Protein 1N9B (pdb70)

Sequence (265 aa):
SPQPLEQIKLSESQLSGRVGMIEMDLASGRTLLTTAAWRADERFPMMSTFKVVLCGAVLARVDAGDEQLERKIHYRQQDLVDYSPVSEKHLADGMTVGELCAAAITMSDNSAANLLLATVGGPAGLTAFLRQIGDNVTRLDRWETELNEALPGDARDTTTPASMAATLRKLLTSQRLSARSQRQLLQWMVDDRVAGPLIRSVLPAGWFIADKTGASERGAARGIVALLGPNNKAAERIVVIYLLRDTPASMAERNQQIAGIGAALIEHWQR

CATH classification: 3.40.710.10

Organism: Klebsiella pneumoniae (NCBI:txid573)

InterPro domains:
  IPR000871 Beta-lactamase, class-A [PR00118] (28-52)
  IPR000871 Beta-lactamase, class-A [PR00118] (60-77)
  IPR000871 Beta-lactamase, class-A [PR00118] (102-127)
  IPR000871 Beta-lactamase, class-A [PR00118] (138-162)
  IPR000871 Beta-lactamase, class-A [PR00118] (164-189)
  IPR000871 Beta-lactamase, class-A [PR00118] (200-215)
  IPR000871 Beta-lactamase, class-A [PR00118] (217-232)
  IPR000871 Beta-lactamase, class-A [PTHR35333] (30-283)
  IPR012338 Beta-lactamase/transpeptidase-like [G3DSA:3.40.710.10] (20-286)
  IPR012338 Beta-lactamase/transpeptidase-like [SSF56601] (26-283)
  IPR023650 Beta-lactamase, class-A active site [PS00146] (62-77)
  IPR045155 Beta-lactamase class A, catalytic domain [PF13354] (28-284)

Structure (mmCIF, N/CA/C/O backbone):
data_1N9B
#
_entry.id   1N9B
#
_cell.length_a   49.74
_cell.length_b   55.58
_cell.length_c   83.30
_cell.angle_alpha   90.00
_cell.angle_beta   90.00
_cell.angle_gamma   90.00
#
_symmetry.space_group_name_H-M   'P 21 21 21'
#
loop_
_entity.id
_entity.type
_entity.pdbx_description
1 polymer 'BETA-LACTAMASE SHV-2'
2 non-polymer CYCLOHEXYL-HEXYL-BETA-D-MALTOSIDE
3 non-polymer '4-(2-HYDROXYETHYL)-1-PIPERAZINE ETHANESULFONIC ACID'
4 non-polymer (4S)-2-METHYL-2,4-PENTANEDIOL
5 water water
#
loop_
_atom_site.group_PDB
_atom_site.id
_atom_site.type_symbol
_atom_site.label_atom_id
_atom_site.label_alt_id
_atom_site.label_comp_id
_atom_site.label_asym_id
_atom_site.label_entity_id
_atom_site.label_seq_id
_atom_site.pdbx_PDB_ins_code
_atom_site.Cartn_x
_atom_site.Cartn_y
_atom_site.Cartn_z
_atom_site.occupancy
_atom_site.B_iso_or_equiv
_atom_site.auth_seq_id
_atom_site.auth_comp_id
_atom_site.auth_asym_id
_atom_site.auth_atom_id
_atom_site.pdbx_PDB_model_num
ATOM 1 N N . SER A 1 1 ? -12.884 -30.279 50.083 1.00 22.51 26 SER A N 1
ATOM 2 C CA . SER A 1 1 ? -11.864 -30.754 51.008 1.00 21.08 26 SER A CA 1
ATOM 3 C C . SER A 1 1 ? -12.245 -30.508 52.479 1.00 23.74 26 SER A C 1
ATOM 4 O O . SER A 1 1 ? -12.935 -29.496 52.766 1.00 22.91 26 SER A O 1
ATOM 7 N N . PRO A 1 2 ? -11.762 -31.366 53.390 1.00 24.48 27 PRO A N 1
ATOM 8 C CA . PRO A 1 2 ? -11.938 -31.194 54.860 1.00 21.62 27 PRO A CA 1
ATOM 9 C C . PRO A 1 2 ? -11.030 -30.088 55.392 1.00 20.61 27 PRO A C 1
ATOM 10 O O . PRO A 1 2 ? -10.213 -29.573 54.630 1.00 18.22 27 PRO A O 1
ATOM 14 N N . GLN A 1 3 ? -11.239 -29.788 56.671 1.00 18.46 28 GLN A N 1
ATOM 15 C CA . GLN A 1 3 ? -10.370 -28.872 57.352 1.00 17.90 28 GLN A CA 1
ATOM 16 C C . GLN A 1 3 ? -8.934 -29.379 57.322 1.00 14.28 28 GLN A C 1
ATOM 17 O O . GLN A 1 3 ? -8.723 -30.597 57.267 1.00 16.08 28 GLN A O 1
ATOM 23 N N . PRO A 1 4 ? -7.958 -28.500 57.357 1.00 14.77 29 PRO A N 1
ATOM 24 C CA . PRO A 1 4 ? -6.557 -28.922 57.263 1.00 13.17 29 PRO A CA 1
ATOM 25 C C . PRO A 1 4 ? -6.169 -30.019 58.240 1.00 12.03 29 PRO A C 1
ATOM 26 O O . PRO A 1 4 ? -5.554 -30.991 57.794 1.00 12.14 29 PRO A O 1
ATOM 30 N N . LEU A 1 5 ? -6.473 -29.908 59.525 1.00 14.05 30 LEU A N 1
ATOM 31 C CA . LEU A 1 5 ? -6.037 -30.968 60.462 1.00 13.02 30 LEU A CA 1
ATOM 32 C C . LEU A 1 5 ? -6.696 -32.263 60.132 1.00 12.29 30 LEU A C 1
ATOM 33 O O . LEU A 1 5 ? -6.086 -33.376 60.219 1.00 12.66 30 LEU A O 1
ATOM 42 N N . GLU A 1 6 ? -7.953 -32.238 59.745 1.00 12.79 31 GLU A N 1
ATOM 43 C CA . GLU A 1 6 ? -8.693 -33.439 59.376 1.00 12.78 31 GLU A CA 1
ATOM 44 C C . GLU A 1 6 ? -8.020 -34.099 58.156 1.00 11.21 31 GLU A C 1
ATOM 45 O O . GLU A 1 6 ? -7.874 -35.330 58.080 1.00 12.07 31 GLU A O 1
ATOM 49 N N . GLN A 1 7 ? -7.611 -33.298 57.182 1.00 10.70 32 GLN A N 1
ATOM 50 C CA . GLN A 1 7 ? -6.953 -33.841 56.000 1.00 10.04 32 GLN A CA 1
ATOM 51 C C . GLN A 1 7 ? -5.599 -34.424 56.379 1.00 9.21 32 GLN A C 1
ATOM 52 O O . GLN A 1 7 ? -5.248 -35.478 55.816 1.00 9.42 32 GLN A O 1
ATOM 58 N N . ILE A 1 8 ? -4.842 -33.746 57.234 1.00 9.06 33 ILE A N 1
ATOM 59 C CA . ILE A 1 8 ? -3.519 -34.295 57.650 1.00 9.37 33 ILE A CA 1
ATOM 60 C C . ILE A 1 8 ? -3.699 -35.672 58.253 1.00 10.16 33 ILE A C 1
ATOM 61 O O . ILE A 1 8 ? -2.959 -36.635 57.961 1.00 9.94 33 ILE A O 1
ATOM 66 N N . LYS A 1 9 ? -4.701 -35.825 59.122 1.00 10.57 34 LYS A N 1
ATOM 67 C CA . LYS A 1 9 ? -4.963 -37.119 59.751 1.00 11.24 34 LYS A CA 1
ATOM 68 C C . LYS A 1 9 ? -5.345 -38.167 58.715 1.00 10.66 34 LYS A C 1
ATOM 69 O O . LYS A 1 9 ? -4.864 -39.314 58.751 1.00 11.36 34 LYS A O 1
ATOM 75 N N . LEU A 1 10 ? -6.202 -37.792 57.779 1.00 10.36 35 LEU A N 1
ATOM 76 C CA . LEU A 1 10 ? -6.585 -38.706 56.752 1.00 10.79 35 LEU A CA 1
ATOM 77 C C . LEU A 1 10 ? -5.375 -39.140 55.960 1.00 9.73 35 LEU A C 1
ATOM 78 O O . LEU A 1 10 ? -5.256 -40.351 55.542 1.00 10.69 35 LEU A O 1
ATOM 87 N N . SER A 1 11 ? -4.452 -38.241 55.662 1.00 9.24 36 SER A N 1
ATOM 88 C CA . SER A 1 11 ? -3.232 -38.610 54.940 1.00 8.90 36 SER A CA 1
ATOM 89 C C . SER A 1 11 ? -2.418 -39.636 55.731 1.00 8.08 36 SER A C 1
ATOM 90 O O . SER A 1 11 ? -1.887 -40.590 55.118 1.00 8.75 36 SER A O 1
ATOM 95 N N . GLU A 1 12 ? -2.256 -39.514 57.050 1.00 7.60 37 GLU A N 1
ATOM 96 C CA . GLU A 1 12 ? -1.549 -40.557 57.812 1.00 7.52 37 GLU A CA 1
ATOM 97 C C . GLU A 1 12 ? -2.270 -41.885 57.715 1.00 7.35 37 GLU A C 1
ATOM 98 O O . GLU A 1 12 ? -1.614 -42.949 57.585 1.00 8.29 37 GLU A O 1
ATOM 104 N N . SER A 1 13 ? -3.587 -41.880 57.815 1.00 7.81 38 SER A N 1
ATOM 105 C CA . SER A 1 13 ? -4.344 -43.125 57.741 1.00 8.50 38 SER A CA 1
ATOM 106 C C . SER A 1 13 ? -4.152 -43.775 56.398 1.00 9.23 38 SER A C 1
ATOM 107 O O . SER A 1 13 ? -3.957 -45.000 56.249 1.00 11.27 38 SER A O 1
ATOM 112 N N . GLN A 1 14 ? -4.191 -43.009 55.319 1.00 8.53 39 GLN A N 1
ATOM 113 C CA . GLN A 1 14 ? -4.086 -43.586 53.972 1.00 9.57 39 GLN A CA 1
ATOM 114 C C . GLN A 1 14 ? -2.675 -44.019 53.645 1.00 9.46 39 GLN A C 1
ATOM 115 O O . GLN A 1 14 ? -2.454 -45.046 52.961 1.00 12.33 39 GLN A O 1
ATOM 121 N N . LEU A 1 15 ? -1.663 -43.278 54.081 1.00 8.59 40 LEU A N 1
ATOM 122 C CA . LEU A 1 15 ? -0.279 -43.568 53.780 1.00 8.76 40 LEU A CA 1
ATOM 123 C C . LEU A 1 15 ? 0.327 -44.593 54.739 1.00 8.67 40 LEU A C 1
ATOM 124 O O . LEU A 1 15 ? 1.397 -45.154 54.411 1.00 10.42 40 LEU A O 1
ATOM 129 N N A SER A 1 16 ? -0.275 -44.817 55.913 0.85 7.98 41 SER A N 1
ATOM 130 C CA A SER A 1 16 ? 0.389 -45.563 56.990 0.85 7.74 41 SER A CA 1
ATOM 131 C C A SER A 1 16 ? 1.724 -44.952 57.376 0.85 10.82 41 SER A C 1
ATOM 132 C C B SER A 1 16 ? 1.909 -44.979 57.595 0.15 7.38 41 SER A C 1
ATOM 133 O O A SER A 1 16 ? 2.581 -45.653 57.964 0.85 14.78 41 SER A O 1
ATOM 134 O O B SER A 1 16 ? 2.599 -45.786 56.931 0.15 9.05 41 SER A O 1
ATOM 137 N N . GLY A 1 17 ? 1.901 -43.666 57.245 1.00 10.00 42 GLY A N 1
ATOM 138 C CA . GLY A 1 17 ? 3.150 -43.011 57.602 1.00 11.17 42 GLY A CA 1
ATOM 139 C C . GLY A 1 17 ? 2.871 -41.789 58.484 1.00 8.85 42 GLY A C 1
ATOM 140 O O . GLY A 1 17 ? 1.712 -41.473 58.776 1.00 10.48 42 GLY A O 1
ATOM 141 N N . ARG A 1 18 ? 3.962 -41.167 58.898 1.00 8.94 43 ARG A N 1
ATOM 142 C CA .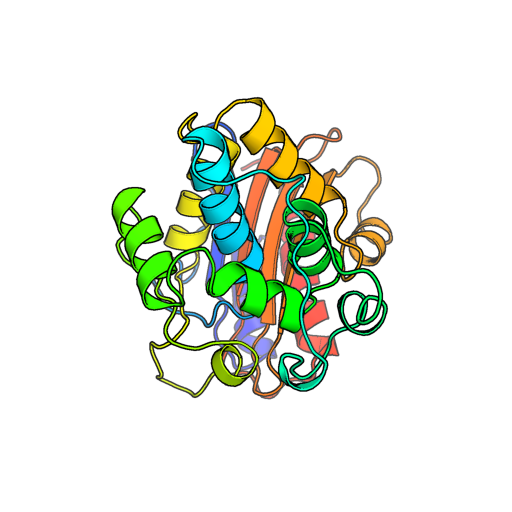 ARG A 1 18 ? 3.905 -39.973 59.725 1.00 8.09 43 ARG A CA 1
ATOM 143 C C . ARG A 1 18 ? 3.966 -38.744 58.811 1.00 8.41 43 ARG A C 1
ATOM 144 O O . ARG A 1 18 ? 4.844 -38.654 57.937 1.00 9.42 43 ARG A O 1
ATOM 159 N N . VAL A 1 19 ? 3.106 -37.773 59.077 1.00 7.63 44 VAL A N 1
ATOM 160 C CA . VAL A 1 19 ? 3.115 -36.448 58.459 1.00 7.33 44 VAL A CA 1
ATOM 161 C C . VAL A 1 19 ? 3.512 -35.428 59.518 1.00 6.35 44 VAL A C 1
ATOM 162 O O . VAL A 1 19 ? 3.049 -35.534 60.665 1.00 7.37 44 VAL A O 1
ATOM 166 N N . GLY A 1 20 ? 4.314 -34.453 59.127 1.00 6.48 45 GLY A N 1
ATOM 167 C CA . GLY A 1 20 ? 4.636 -33.314 60.003 1.00 6.99 45 GLY A CA 1
ATOM 168 C C . GLY A 1 20 ? 4.339 -32.046 59.246 1.00 6.82 45 GLY A C 1
ATOM 169 O O . GLY A 1 20 ? 4.709 -31.934 58.060 1.00 7.93 45 GLY A O 1
ATOM 170 N N . MET A 1 21 ? 3.679 -31.068 59.891 1.00 6.60 46 MET A N 1
ATOM 171 C CA . MET A 1 21 ? 3.304 -29.848 59.156 1.00 6.91 46 MET A CA 1
ATOM 172 C C . MET A 1 21 ? 3.270 -28.659 60.081 1.00 6.76 46 MET A C 1
ATOM 173 O O . MET A 1 21 ? 2.827 -28.730 61.236 1.00 7.24 46 MET A O 1
ATOM 182 N N . ILE A 1 22 ? 3.705 -27.526 59.507 1.00 6.61 47 ILE A N 1
ATOM 183 C CA . ILE A 1 22 ? 3.442 -26.203 60.113 1.00 7.07 47 ILE A CA 1
ATOM 184 C C . ILE A 1 22 ? 2.958 -25.283 59.023 1.00 6.63 47 ILE A C 1
ATOM 185 O O . ILE A 1 22 ? 3.443 -25.309 57.874 1.00 7.43 47 ILE A O 1
ATOM 194 N N . GLU A 1 23 ? 2.001 -24.419 59.397 1.00 6.41 48 GLU A N 1
ATOM 195 C CA . GLU A 1 23 ? 1.540 -23.278 58.607 1.00 6.36 48 GLU A CA 1
ATOM 196 C C . GLU A 1 23 ? 1.771 -22.024 59.465 1.00 6.18 48 GLU A C 1
ATOM 197 O O . GLU A 1 23 ? 1.260 -22.000 60.598 1.00 7.02 48 GLU A O 1
ATOM 203 N N . MET A 1 24 ? 2.520 -21.062 58.959 1.00 6.48 49 MET A N 1
ATOM 204 C CA . MET A 1 24 ? 2.962 -19.904 59.740 1.00 6.99 49 MET A CA 1
ATOM 205 C C . MET A 1 24 ? 2.829 -18.649 58.917 1.00 6.20 49 MET A C 1
ATOM 206 O O . MET A 1 24 ? 3.227 -18.634 57.746 1.00 7.81 49 MET A O 1
ATOM 211 N N . ASP A 1 25 ? 2.396 -17.549 59.499 1.00 6.35 50 ASP A N 1
ATOM 212 C CA . ASP A 1 25 ? 2.437 -16.251 58.817 1.00 6.61 50 ASP A CA 1
ATOM 213 C C . ASP A 1 25 ? 3.874 -15.843 58.573 1.00 6.42 50 ASP A C 1
ATOM 214 O O . ASP A 1 25 ? 4.694 -15.833 59.518 1.00 7.01 50 ASP A O 1
ATOM 223 N N . LEU A 1 26 ? 4.228 -15.514 57.344 1.00 6.67 51 LEU A N 1
ATOM 224 C CA . LEU A 1 26 ? 5.611 -15.156 57.020 1.00 7.28 51 LEU A CA 1
ATOM 225 C C . LEU A 1 26 ? 6.034 -13.881 57.707 1.00 7.39 51 LEU A C 1
ATOM 226 O O . LEU A 1 26 ? 7.129 -13.753 58.223 1.00 9.29 51 LEU A O 1
ATOM 231 N N . ALA A 1 27 ? 5.157 -12.869 57.711 1.00 7.62 52 ALA A N 1
ATOM 232 C CA . ALA A 1 27 ? 5.522 -11.558 58.275 1.00 8.78 52 ALA A CA 1
ATOM 233 C C . ALA A 1 27 ? 5.722 -11.628 59.756 1.00 8.80 52 ALA A C 1
ATOM 234 O O . ALA A 1 27 ? 6.661 -11.018 60.317 1.00 13.11 52 ALA A O 1
ATOM 236 N N . SER A 1 28 ? 4.827 -12.335 60.488 1.00 7.71 53 SER A N 1
ATOM 237 C CA . SER A 1 28 ? 4.859 -12.245 61.935 1.00 8.02 53 SER A CA 1
ATOM 238 C C . SER A 1 28 ? 5.328 -13.482 62.655 1.00 7.63 53 SER A C 1
ATOM 239 O O . SER A 1 28 ? 5.694 -13.413 63.826 1.00 9.66 53 SER A O 1
ATOM 242 N N . GLY A 1 29 ? 5.299 -14.651 62.009 1.00 6.65 54 GLY A N 1
ATOM 243 C CA . GLY A 1 29 ? 5.599 -15.883 62.685 1.00 7.45 54 GLY A CA 1
ATOM 244 C C . GLY A 1 29 ? 4.431 -16.527 63.412 1.00 7.55 54 GLY A C 1
ATOM 245 O O . GLY A 1 29 ? 4.605 -17.576 64.062 1.00 9.16 54 GLY A O 1
ATOM 246 N N . ARG A 1 30 ? 3.242 -15.973 63.311 1.00 7.14 55 ARG A N 1
ATOM 247 C CA . ARG A 1 30 ? 2.071 -16.596 63.916 1.00 7.42 55 ARG A CA 1
ATOM 248 C C . ARG A 1 30 ? 1.941 -18.039 63.409 1.00 7.89 55 ARG A C 1
ATOM 249 O O . ARG A 1 30 ? 1.835 -18.224 62.188 1.00 8.76 55 ARG A O 1
ATOM 262 N N . THR A 1 31 ? 1.842 -19.005 64.291 1.00 7.70 56 THR A N 1
ATOM 263 C CA . THR A 1 31 ? 1.597 -20.383 63.901 1.00 7.55 56 THR A CA 1
ATOM 264 C C . THR A 1 31 ? 0.102 -20.629 63.822 1.00 7.95 56 THR A C 1
ATOM 265 O O . THR A 1 31 ? -0.622 -20.440 64.811 1.00 11.99 56 THR A O 1
ATOM 269 N N . LEU A 1 32 ? -0.374 -21.071 62.674 1.00 7.87 57 LEU A N 1
ATOM 270 C CA A LEU A 1 32 ? -1.775 -21.328 62.477 0.63 8.82 57 LEU A CA 1
ATOM 271 C CA B LEU A 1 32 ? -1.732 -21.529 62.414 0.38 9.22 57 LEU A CA 1
ATOM 272 C C A LEU A 1 32 ? -2.178 -22.805 62.638 0.63 9.79 57 LEU A C 1
ATOM 273 C C B LEU A 1 32 ? -1.727 -23.062 62.540 0.38 10.05 57 LEU A C 1
ATOM 274 O O A LEU A 1 32 ? -3.233 -23.097 63.141 0.63 12.10 57 LEU A O 1
ATOM 275 O O B LEU A 1 32 ? -1.503 -23.649 63.607 0.38 12.04 57 LEU A O 1
ATOM 280 N N A THR A 1 33 ? -1.247 -23.668 62.208 0.62 8.50 58 THR A N 1
ATOM 281 N N B THR A 1 33 ? -1.922 -23.818 61.491 0.38 10.54 58 THR A N 1
ATOM 282 C CA A THR A 1 33 ? -1.462 -25.082 62.229 0.62 9.60 58 THR A CA 1
ATOM 283 C CA B THR A 1 33 ? -1.954 -25.260 61.631 0.38 11.91 58 THR A CA 1
ATOM 284 C C A THR A 1 33 ? -0.128 -25.732 62.623 0.62 8.89 58 THR A C 1
ATOM 285 C C B THR A 1 33 ? -0.600 -25.849 62.040 0.38 11.24 58 THR A C 1
ATOM 286 O O A THR A 1 33 ? 0.894 -25.385 62.063 0.62 8.29 58 THR A O 1
ATOM 287 O O B THR A 1 33 ? 0.394 -25.375 61.482 0.38 11.32 58 THR A O 1
ATOM 294 N N A ALA A 1 34 ? -0.232 -26.705 63.549 0.63 9.84 59 ALA A N 1
ATOM 295 N N B ALA A 1 34 ? -0.587 -26.854 62.952 0.38 10.46 59 ALA A N 1
ATOM 296 C CA A ALA A 1 34 ? 0.961 -27.465 63.968 0.63 11.11 59 ALA A CA 1
ATOM 297 C CA B ALA A 1 34 ? 0.632 -27.472 63.456 0.38 12.67 59 ALA A CA 1
ATOM 298 C C A ALA A 1 34 ? 0.430 -28.920 63.962 0.63 13.01 59 ALA A C 1
ATOM 299 C C B ALA A 1 34 ? 0.549 -28.893 64.084 0.38 13.55 59 ALA A C 1
ATOM 300 O O A ALA A 1 34 ? -0.746 -29.233 64.392 0.63 14.60 59 ALA A O 1
ATOM 301 O O B ALA A 1 34 ? 0.027 -29.158 65.204 0.38 12.19 59 ALA A O 1
ATOM 304 N N A TRP A 1 35 ? 1.204 -29.824 63.407 0.63 9.39 60 TRP A N 1
ATOM 305 N N B TRP A 1 35 ? 1.111 -29.825 63.333 0.38 9.25 60 TRP A N 1
ATOM 306 C CA . TRP A 1 35 ? 0.905 -31.259 63.515 1.00 8.34 60 TRP A CA 1
ATOM 307 C C . TRP A 1 35 ? 2.235 -31.974 63.510 1.00 7.54 60 TRP A C 1
ATOM 308 O O . TRP A 1 35 ? 3.018 -31.838 62.553 1.00 7.54 60 TRP A O 1
ATOM 319 N N . ARG A 1 36 ? 2.565 -32.677 64.587 1.00 7.36 61 ARG A N 1
ATOM 320 C CA . ARG A 1 36 ? 3.857 -33.294 64.747 1.00 7.53 61 ARG A CA 1
ATOM 321 C C . ARG A 1 36 ? 4.976 -32.303 64.495 1.00 7.82 61 ARG A C 1
ATOM 322 O O . ARG A 1 36 ? 6.043 -32.617 63.973 1.00 8.18 61 ARG A O 1
ATOM 330 N N . ALA A 1 37 ? 4.767 -31.040 64.952 1.00 8.65 62 ALA A N 1
ATOM 331 C CA . ALA A 1 37 ? 5.676 -29.964 64.563 1.00 10.11 62 ALA A CA 1
ATOM 332 C C . ALA A 1 37 ? 7.028 -30.051 65.266 1.00 8.90 62 ALA A C 1
ATOM 333 O O . ALA A 1 37 ? 7.962 -29.433 64.774 1.00 9.23 62 ALA A O 1
ATOM 335 N N . ASP A 1 38 ? 7.133 -30.797 66.363 1.00 9.16 63 ASP A N 1
ATOM 336 C CA . ASP A 1 38 ? 8.389 -31.002 67.080 1.00 9.53 63 ASP A CA 1
ATOM 337 C C . ASP A 1 38 ? 8.969 -32.394 66.872 1.00 8.87 63 ASP A C 1
ATOM 338 O O . ASP A 1 38 ? 9.939 -32.759 67.527 1.00 11.77 63 ASP A O 1
ATOM 343 N N . GLU A 1 39 ? 8.439 -33.164 65.902 1.00 7.96 64 GLU A N 1
ATOM 344 C CA . GLU A 1 39 ? 8.988 -34.458 65.572 1.00 7.88 64 GLU A CA 1
ATOM 345 C C . GLU A 1 39 ? 9.966 -34.329 64.378 1.00 7.61 64 GLU A C 1
ATOM 346 O O . GLU A 1 39 ? 9.842 -33.444 63.550 1.00 7.83 64 GLU A O 1
ATOM 352 N N . ARG A 1 40 ? 10.941 -35.244 64.381 1.00 8.22 65 ARG A N 1
ATOM 353 C CA . ARG A 1 40 ? 12.017 -35.216 63.364 1.00 7.87 65 ARG A CA 1
ATOM 354 C C . ARG A 1 40 ? 11.586 -35.855 62.046 1.00 7.00 65 ARG A C 1
ATOM 355 O O . ARG A 1 40 ? 10.971 -36.942 62.022 1.00 7.93 65 ARG A O 1
ATOM 367 N N . PHE A 1 41 ? 11.998 -35.229 60.958 1.00 6.59 66 PHE A N 1
ATOM 368 C CA . PHE A 1 41 ? 11.829 -35.742 59.610 1.00 6.46 66 PHE A CA 1
ATOM 369 C C . PHE A 1 41 ? 13.095 -35.483 58.823 1.00 6.49 66 PHE A C 1
ATOM 370 O O . PHE A 1 41 ? 13.749 -34.452 58.991 1.00 6.76 66 PHE A O 1
ATOM 378 N N . PRO A 1 42 ? 13.445 -36.398 57.897 1.00 6.77 67 PRO A N 1
ATOM 379 C CA . PRO A 1 42 ? 14.557 -36.120 56.990 1.00 7.19 67 PRO A CA 1
ATOM 380 C C . PRO A 1 42 ? 14.290 -34.874 56.171 1.00 6.80 67 PRO A C 1
ATOM 381 O O . PRO A 1 42 ? 13.207 -34.693 55.620 1.00 7.60 67 PRO A O 1
ATOM 388 N N . MET A 1 43 ? 15.294 -33.999 56.053 1.00 6.77 68 MET A N 1
ATOM 389 C CA . MET A 1 43 ? 15.164 -32.807 55.219 1.00 7.29 68 MET A CA 1
ATOM 390 C C . MET A 1 43 ? 15.175 -33.114 53.733 1.00 6.45 68 MET A C 1
ATOM 391 O O . MET A 1 43 ? 14.533 -32.421 52.928 1.00 7.27 68 MET A O 1
ATOM 396 N N . MET A 1 44 ? 16.017 -34.081 53.336 1.00 6.63 69 MET A N 1
ATOM 397 C CA . MET A 1 44 ? 16.213 -34.316 51.910 1.00 6.87 69 MET A CA 1
ATOM 398 C C . MET A 1 44 ? 16.664 -33.005 51.257 1.00 6.49 69 MET A C 1
ATOM 399 O O . MET A 1 44 ? 17.317 -32.180 51.894 1.00 7.05 69 MET A O 1
ATOM 404 N N . SER A 1 45 ? 16.278 -32.768 50.020 1.00 6.60 70 SER A N 1
ATOM 405 C CA . SER A 1 45 ? 16.755 -31.585 49.289 1.00 6.22 70 SER A CA 1
ATOM 406 C C . SER A 1 45 ? 16.199 -30.270 49.863 1.00 6.30 70 SER A C 1
ATOM 407 O O . SER A 1 45 ? 16.683 -29.201 49.424 1.00 6.95 70 SER A O 1
ATOM 412 N N . THR A 1 46 ? 15.259 -30.303 50.792 1.00 6.47 71 THR A N 1
ATOM 413 C CA . THR A 1 46 ? 14.815 -29.032 51.370 1.00 6.62 71 THR A CA 1
ATOM 414 C C . THR A 1 46 ? 15.955 -28.339 52.102 1.00 6.63 71 THR A C 1
ATOM 415 O O . THR A 1 46 ? 15.922 -27.110 52.300 1.00 7.83 71 THR A O 1
ATOM 419 N N . PHE A 1 47 ? 17.022 -29.063 52.489 1.00 6.25 72 PHE A N 1
ATOM 420 C CA . PHE A 1 47 ? 18.166 -28.443 53.167 1.00 6.63 72 PHE A CA 1
ATOM 421 C C . PHE A 1 47 ? 18.822 -27.400 52.263 1.00 6.24 72 PHE A C 1
ATOM 422 O O . PHE A 1 47 ? 19.554 -26.512 52.812 1.00 7.04 72 PHE A O 1
ATOM 430 N N . LYS A 1 48 ? 18.665 -27.482 50.954 1.00 6.08 73 LYS A N 1
ATOM 431 C CA . LYS A 1 48 ? 19.413 -26.605 50.047 1.00 6.24 73 LYS A CA 1
ATOM 432 C C . LYS A 1 48 ? 19.031 -25.134 50.227 1.00 6.20 73 LYS A C 1
ATOM 433 O O . LYS A 1 48 ? 19.852 -24.265 49.925 1.00 6.93 73 LYS A O 1
ATOM 439 N N . VAL A 1 49 ? 17.834 -24.827 50.710 1.00 6.54 74 VAL A N 1
ATOM 440 C CA . VAL A 1 49 ? 17.492 -23.431 50.971 1.00 6.94 74 VAL A CA 1
ATOM 441 C C . VAL A 1 49 ? 18.327 -22.897 52.134 1.00 6.88 74 VAL A C 1
ATOM 442 O O . VAL A 1 49 ? 18.862 -21.787 52.093 1.00 8.34 74 VAL A O 1
ATOM 449 N N . VAL A 1 50 ? 18.472 -23.695 53.222 1.00 6.75 75 VAL A N 1
ATOM 450 C CA . VAL A 1 50 ? 19.280 -23.296 54.362 1.00 6.97 75 VAL A CA 1
ATOM 451 C C . VAL A 1 50 ? 20.739 -23.149 53.955 1.00 6.27 75 VAL A C 1
ATOM 452 O O . VAL A 1 50 ? 21.447 -22.219 54.350 1.00 6.79 75 VAL A O 1
ATOM 459 N N . LEU A 1 51 ? 21.243 -24.114 53.139 1.00 6.01 76 LEU A N 1
ATOM 460 C CA . LEU A 1 51 ? 22.597 -24.046 52.618 1.00 5.98 76 LEU A CA 1
ATOM 461 C C . LEU A 1 51 ? 22.881 -22.702 51.957 1.00 5.58 76 LEU A C 1
ATOM 462 O O . LEU A 1 51 ? 23.899 -22.063 52.215 1.00 6.30 76 LEU A O 1
ATOM 467 N N . CYS A 1 52 ? 21.994 -22.294 51.041 1.00 5.63 77 CYS A N 1
ATOM 468 C CA . CYS A 1 52 ? 22.254 -21.034 50.329 1.00 6.00 77 CYS A CA 1
ATOM 469 C C . CYS A 1 52 ? 22.004 -19.830 51.225 1.00 5.82 77 CYS A C 1
ATOM 470 O O . CYS A 1 52 ? 22.629 -18.794 50.976 1.00 6.46 77 CYS A O 1
ATOM 475 N N . GLY A 1 53 ? 21.207 -19.943 52.301 1.00 6.10 78 GLY A N 1
ATOM 476 C CA . GLY A 1 53 ? 21.207 -18.907 53.304 1.00 6.24 78 GLY A CA 1
ATOM 477 C C . GLY A 1 53 ? 22.578 -18.709 53.937 1.00 6.34 78 GLY A C 1
ATOM 478 O O . GLY A 1 53 ? 23.027 -17.567 54.149 1.00 7.08 78 GLY A O 1
ATOM 479 N N . ALA A 1 54 ? 23.278 -19.834 54.245 1.00 6.46 79 ALA A N 1
ATOM 480 C CA . ALA A 1 54 ? 24.621 -19.754 54.805 1.00 6.74 79 ALA A CA 1
ATOM 481 C C . ALA A 1 54 ? 25.625 -19.155 53.788 1.00 6.65 79 ALA A C 1
ATOM 482 O O . ALA A 1 54 ? 26.517 -18.377 54.184 1.00 8.05 79 ALA A O 1
ATOM 484 N N . VAL A 1 55 ? 25.482 -19.511 52.525 1.00 5.91 80 VAL A N 1
ATOM 485 C CA . VAL A 1 55 ? 26.321 -18.902 51.485 1.00 6.07 80 VAL A CA 1
ATOM 486 C C . VAL A 1 55 ? 26.099 -17.399 51.445 1.00 5.83 80 VAL A C 1
ATOM 487 O O . VAL A 1 55 ? 27.047 -16.596 51.396 1.00 6.33 80 VAL A O 1
ATOM 491 N N . LEU A 1 56 ? 24.835 -16.967 51.433 1.00 5.77 81 LEU A N 1
ATOM 492 C CA . LEU A 1 56 ? 24.531 -15.544 51.404 1.00 5.62 81 LEU A CA 1
ATOM 493 C C . LEU A 1 56 ? 25.065 -14.810 52.636 1.00 6.31 81 LEU A C 1
ATOM 494 O O . LEU A 1 56 ? 25.475 -13.650 52.536 1.00 7.02 81 LEU A O 1
ATOM 499 N N . ALA A 1 57 ? 25.027 -15.458 53.788 1.00 6.41 82 ALA A N 1
ATOM 500 C CA . ALA A 1 57 ? 25.599 -14.850 54.984 1.00 7.14 82 ALA A CA 1
ATOM 501 C C . ALA A 1 57 ? 27.092 -14.579 54.770 1.00 7.38 82 ALA A C 1
ATOM 502 O O . ALA A 1 57 ? 27.610 -13.530 55.223 1.00 8.47 82 ALA A O 1
ATOM 504 N N . ARG A 1 58 ? 27.805 -15.506 54.149 1.00 7.09 83 ARG A N 1
ATOM 505 C CA . ARG A 1 58 ? 29.212 -15.294 53.824 1.00 7.11 83 ARG A CA 1
ATOM 506 C C . ARG A 1 58 ? 29.369 -14.148 52.853 1.00 6.99 83 ARG A C 1
ATOM 507 O O . ARG A 1 58 ? 30.315 -13.338 52.994 1.00 8.16 83 ARG A O 1
ATOM 521 N N . VAL A 1 59 ? 28.519 -14.044 51.847 1.00 6.62 84 VAL A N 1
ATOM 522 C CA . VAL A 1 59 ? 28.590 -12.923 50.890 1.00 7.07 84 VAL A CA 1
ATOM 523 C C . VAL A 1 59 ? 28.430 -11.616 51.647 1.00 7.66 84 VAL A C 1
ATOM 524 O O . VAL A 1 59 ? 29.194 -10.639 51.440 1.00 8.84 84 VAL A O 1
ATOM 528 N N . ASP A 1 60 ? 27.427 -11.540 52.524 1.00 7.75 85 ASP A N 1
ATOM 529 C CA . ASP A 1 60 ? 27.180 -10.308 53.253 1.00 8.19 85 ASP A CA 1
ATOM 530 C C . ASP A 1 60 ? 28.347 -9.876 54.110 1.00 9.77 85 ASP A C 1
ATOM 531 O O . ASP A 1 60 ? 28.570 -8.687 54.318 1.00 13.40 85 ASP A O 1
ATOM 536 N N . ALA A 1 61 ? 29.076 -10.854 54.632 1.00 9.26 86 ALA A N 1
ATOM 537 C CA . ALA A 1 61 ? 30.247 -10.578 55.454 1.00 11.08 86 ALA A CA 1
ATOM 538 C C . ALA A 1 61 ? 31.493 -10.277 54.620 1.00 11.64 86 ALA A C 1
ATOM 539 O O . ALA A 1 61 ? 32.554 -9.966 55.230 1.00 16.58 86 ALA A O 1
ATOM 541 N N . GLY A 1 62 ? 31.477 -10.411 53.335 1.00 11.52 87 GLY A N 1
ATOM 542 C CA . GLY A 1 62 ? 32.654 -10.188 52.495 1.00 13.13 87 GLY A CA 1
ATOM 543 C C . GLY A 1 62 ? 33.566 -11.359 52.408 1.00 12.70 87 GLY A C 1
ATOM 544 O O . GLY A 1 62 ? 34.708 -11.256 51.909 1.00 16.79 87 GLY A O 1
ATOM 545 N N . ASP A 1 63 ? 33.106 -12.532 52.809 1.00 10.54 88 ASP A N 1
ATOM 546 C CA . ASP A 1 63 ? 33.887 -13.759 52.772 1.00 10.99 88 ASP A CA 1
ATOM 547 C C . ASP A 1 63 ? 33.602 -14.618 51.520 1.00 10.87 88 ASP A C 1
ATOM 548 O O . ASP A 1 63 ? 34.277 -15.641 51.340 1.00 15.34 88 ASP A O 1
ATOM 553 N N . GLU A 1 64 ? 32.661 -14.196 50.714 1.00 9.26 89 GLU A N 1
ATOM 554 C CA . GLU A 1 64 ? 32.267 -14.913 49.494 1.00 8.63 89 GLU A CA 1
ATOM 555 C C . GLU A 1 64 ? 31.740 -13.884 48.503 1.00 7.62 89 GLU A C 1
ATOM 556 O O . GLU A 1 64 ? 31.328 -12.805 48.964 1.00 8.49 89 GLU A O 1
ATOM 562 N N . GLN A 1 65 ? 31.698 -14.250 47.244 1.00 7.46 90 GLN A N 1
ATOM 563 C CA . GLN A 1 65 ? 31.059 -13.438 46.229 1.00 7.18 90 GLN A CA 1
ATOM 564 C C . GLN A 1 65 ? 30.190 -14.365 45.407 1.00 6.63 90 GLN A C 1
ATOM 565 O O . GLN A 1 65 ? 30.649 -15.440 44.999 1.00 7.01 90 GLN A O 1
ATOM 571 N N . LEU A 1 66 ? 28.963 -13.950 45.105 1.00 6.44 91 LEU A N 1
ATOM 572 C CA . LEU A 1 66 ? 28.121 -14.758 44.208 1.00 6.07 91 LEU A CA 1
ATOM 573 C C . LEU A 1 66 ? 28.747 -14.876 42.812 1.00 5.80 91 LEU A C 1
ATOM 574 O O . LEU A 1 66 ? 28.504 -15.850 42.109 1.00 7.10 91 LEU A O 1
ATOM 579 N N . GLU A 1 67 ? 29.577 -13.907 42.438 1.00 5.59 92 GLU A N 1
ATOM 580 C CA . GLU A 1 67 ? 30.243 -13.929 41.125 1.00 5.57 92 GLU A CA 1
ATOM 581 C C . GLU A 1 67 ? 31.386 -14.908 41.058 1.00 6.23 92 GLU A C 1
ATOM 582 O O . GLU A 1 67 ? 31.840 -15.198 39.944 1.00 7.98 92 GLU A O 1
ATOM 588 N N . ARG A 1 68 ? 31.955 -15.328 42.181 1.00 6.29 93 ARG A N 1
ATOM 589 C CA . ARG A 1 68 ? 33.193 -16.086 42.121 1.00 6.56 93 ARG A CA 1
ATOM 590 C C . ARG A 1 68 ? 33.005 -17.405 41.368 1.00 6.27 93 ARG A C 1
ATOM 591 O O . ARG A 1 68 ? 32.109 -18.195 41.709 1.00 6.80 93 ARG A O 1
ATOM 599 N N . LYS A 1 69 ? 33.874 -17.655 40.369 1.00 6.33 94 LYS A N 1
ATOM 600 C CA . LYS A 1 69 ? 33.756 -18.878 39.584 1.00 6.75 94 LYS A CA 1
ATOM 601 C C . LYS A 1 69 ? 34.494 -20.026 40.222 1.00 7.45 94 LYS A C 1
ATOM 602 O O . LYS A 1 69 ? 35.699 -19.873 40.523 1.00 8.95 94 LYS A O 1
ATOM 613 N N . ILE A 1 70 ? 33.856 -21.156 40.366 1.00 7.23 95 ILE A N 1
ATOM 614 C CA . ILE A 1 70 ? 34.418 -22.392 40.874 1.00 7.78 95 ILE A CA 1
ATOM 615 C C . ILE A 1 70 ? 34.604 -23.351 39.700 1.00 7.96 95 ILE A C 1
ATOM 616 O O . ILE A 1 70 ? 33.681 -23.683 38.977 1.00 8.22 95 ILE A O 1
ATOM 625 N N . HIS A 1 71 ? 35.854 -23.798 39.562 1.00 8.52 96 HIS A N 1
ATOM 626 C CA . HIS A 1 71 ? 36.216 -24.774 38.549 1.00 9.34 96 HIS A CA 1
ATOM 627 C C A HIS A 1 71 ? 36.254 -26.085 39.350 0.57 9.56 96 HIS A C 1
ATOM 628 C C B HIS A 1 71 ? 36.474 -26.190 39.008 0.43 9.98 96 HIS A C 1
ATOM 629 O O A HIS A 1 71 ? 36.823 -26.305 40.420 0.57 12.75 96 HIS A O 1
ATOM 630 O O B HIS A 1 71 ? 37.560 -26.538 39.400 0.43 10.75 96 HIS A O 1
ATOM 637 N N . TYR A 1 72 ? 35.511 -27.039 38.898 1.00 9.37 97 TYR A N 1
ATOM 638 C CA . TYR A 1 72 ? 35.442 -28.339 39.521 1.00 8.56 97 TYR A CA 1
ATOM 639 C C . TYR A 1 72 ? 35.701 -29.394 38.447 1.00 9.54 97 TYR A C 1
ATOM 640 O O . TYR A 1 72 ? 35.735 -29.113 37.279 1.00 11.69 97 TYR A O 1
ATOM 649 N N . ARG A 1 73 ? 35.891 -30.602 38.910 1.00 9.75 98 ARG A N 1
ATOM 650 C CA . ARG A 1 73 ? 36.292 -31.749 38.101 1.00 10.03 98 ARG A CA 1
ATOM 651 C C . ARG A 1 73 ? 35.173 -32.784 38.046 1.00 9.55 98 ARG A C 1
ATOM 652 O O . ARG A 1 73 ? 34.311 -32.880 38.917 1.00 9.21 98 ARG A O 1
ATOM 660 N N . GLN A 1 74 ? 35.240 -33.650 37.036 1.00 9.48 99 GLN A N 1
ATOM 661 C CA . GLN A 1 74 ? 34.227 -34.689 36.886 1.00 8.86 99 GLN A CA 1
ATOM 662 C C . GLN A 1 74 ? 34.197 -35.630 38.036 1.00 8.81 99 GLN A C 1
ATOM 663 O O . GLN A 1 74 ? 33.128 -36.116 38.451 1.00 9.44 99 GLN A O 1
ATOM 669 N N . GLN A 1 75 ? 35.310 -35.891 38.693 1.00 10.59 100 GLN A N 1
ATOM 670 C CA . GLN A 1 75 ? 35.387 -36.733 39.881 1.00 12.59 100 GLN A CA 1
ATOM 671 C C . GLN A 1 75 ? 34.625 -36.111 41.052 1.00 11.38 100 GLN A C 1
ATOM 672 O O . GLN A 1 75 ? 34.356 -36.863 42.014 1.00 14.11 100 GLN A O 1
ATOM 678 N N . ASP A 1 76 ? 34.308 -34.833 41.024 1.00 10.97 101 ASP A N 1
ATOM 679 C CA . ASP A 1 76 ? 33.542 -34.192 42.087 1.00 11.50 101 ASP A CA 1
ATOM 680 C C . ASP A 1 76 ? 32.047 -34.451 41.980 1.00 11.21 101 ASP A C 1
ATOM 681 O O . ASP A 1 76 ? 31.302 -34.158 42.909 1.00 15.10 101 ASP A O 1
ATOM 686 N N . LEU A 1 77 ? 31.572 -34.928 40.844 1.00 8.56 102 LEU A N 1
ATOM 687 C CA . LEU A 1 77 ? 30.163 -35.074 40.642 1.00 8.10 102 LEU A CA 1
ATOM 688 C C . LEU A 1 77 ? 29.613 -36.305 41.372 1.00 8.17 102 LEU A C 1
ATOM 689 O O . LEU A 1 77 ? 30.232 -37.375 41.384 1.00 9.13 102 LEU A O 1
ATOM 694 N N . VAL A 1 78 ? 28.408 -36.154 41.929 1.00 8.11 103 VAL A N 1
ATOM 695 C CA . VAL A 1 78 ? 27.571 -37.231 42.490 1.00 8.12 103 VAL A CA 1
ATOM 696 C C . VAL A 1 78 ? 26.310 -37.375 41.645 1.00 8.11 103 VAL A C 1
ATOM 697 O O . VAL A 1 78 ? 26.035 -36.628 40.705 1.00 8.60 103 VAL A O 1
ATOM 701 N N . ASP A 1 79 ? 25.501 -38.393 42.019 1.00 8.72 104 ASP A N 1
ATOM 702 C CA . ASP A 1 79 ? 24.269 -38.674 41.292 1.00 9.03 104 ASP A CA 1
ATOM 703 C C . ASP A 1 79 ? 23.367 -37.446 41.237 1.00 8.48 104 ASP A C 1
ATOM 704 O O . ASP A 1 79 ? 23.069 -36.868 42.298 1.00 10.02 104 ASP A O 1
ATOM 709 N N . TYR A 1 80 ? 22.907 -37.129 40.058 1.00 8.88 105 TYR A N 1
ATOM 710 C CA . TYR A 1 80 ? 21.923 -36.124 39.681 1.00 8.69 105 TYR A CA 1
ATOM 711 C C . TYR A 1 80 ? 22.568 -34.719 39.737 1.00 8.55 105 TYR A C 1
ATOM 712 O O . TYR A 1 80 ? 22.537 -34.002 40.725 1.00 9.49 105 TYR A O 1
ATOM 729 N N . SER A 1 81 ? 23.153 -34.378 38.593 1.00 8.04 106 SER A N 1
ATOM 730 C CA . SER A 1 81 ? 23.900 -33.162 38.345 1.00 8.45 106 SER A CA 1
ATOM 731 C C . SER A 1 81 ? 23.494 -32.505 37.074 1.00 7.77 106 SER A C 1
ATOM 732 O O . SER A 1 81 ? 24.306 -32.280 36.167 1.00 9.04 106 SER A O 1
ATOM 735 N N . PRO A 1 82 ? 22.196 -32.191 36.911 1.00 7.87 107 PRO A N 1
ATOM 736 C CA . PRO A 1 82 ? 21.685 -31.763 35.592 1.00 9.19 107 PRO A CA 1
ATOM 737 C C . PRO A 1 82 ? 22.311 -30.501 35.069 1.00 8.80 107 PRO A C 1
ATOM 738 O O . PRO A 1 82 ? 22.383 -30.320 33.832 1.00 11.35 107 PRO A O 1
ATOM 742 N N . VAL A 1 83 ? 22.681 -29.585 35.957 1.00 7.69 108 VAL A N 1
ATOM 743 C CA . VAL A 1 83 ? 23.329 -28.328 35.555 1.00 7.24 108 VAL A CA 1
ATOM 744 C C . VAL A 1 83 ? 24.826 -28.476 35.632 1.00 6.81 108 VAL A C 1
ATOM 745 O O . VAL A 1 83 ? 25.570 -28.178 34.677 1.00 7.77 108 VAL A O 1
ATOM 749 N N . SER A 1 84 ? 25.322 -28.965 36.786 1.00 6.75 109 SER A N 1
ATOM 750 C CA . SER A 1 84 ? 26.780 -28.975 37.008 1.00 6.81 109 SER A CA 1
ATOM 751 C C . SER A 1 84 ? 27.510 -29.913 36.040 1.00 6.87 109 SER A C 1
ATOM 752 O O . SER A 1 84 ? 28.648 -29.617 35.695 1.00 7.66 109 SER A O 1
ATOM 755 N N . GLU A 1 85 ? 26.881 -30.979 35.539 1.00 7.31 110 GLU A N 1
ATOM 756 C CA . GLU A 1 85 ? 27.579 -31.843 34.582 1.00 8.66 110 GLU A CA 1
ATOM 757 C C . GLU A 1 85 ? 27.837 -31.114 33.257 1.00 9.19 110 GLU A C 1
ATOM 758 O O . GLU A 1 85 ? 28.695 -31.575 32.487 1.00 12.02 110 GLU A O 1
ATOM 764 N N . LYS A 1 86 ? 27.162 -30.004 32.990 1.00 8.36 111 LYS A N 1
ATOM 765 C CA . LYS A 1 86 ? 27.312 -29.273 31.766 1.00 9.12 111 LYS A CA 1
ATOM 766 C C . LYS A 1 86 ? 28.455 -28.274 31.766 1.00 9.79 111 LYS A C 1
ATOM 767 O O . LYS A 1 86 ? 28.750 -27.645 30.721 1.00 11.81 111 LYS A O 1
ATOM 773 N N . HIS A 1 87 ? 29.114 -28.083 32.903 1.00 8.51 112 HIS A N 1
ATOM 774 C CA . HIS A 1 87 ? 30.076 -26.983 33.086 1.00 8.94 112 HIS A CA 1
ATOM 775 C C . HIS A 1 87 ? 31.423 -27.485 33.570 1.00 9.32 112 HIS A C 1
ATOM 776 O O . HIS A 1 87 ? 32.168 -26.790 34.272 1.00 9.98 112 HIS A O 1
ATOM 783 N N . LEU A 1 88 ? 31.818 -28.698 33.132 1.00 10.19 113 LEU A N 1
ATOM 784 C CA . LEU A 1 88 ? 33.154 -29.166 33.436 1.00 10.73 113 LEU A CA 1
ATOM 785 C C . LEU A 1 88 ? 34.219 -28.340 32.729 1.00 12.88 113 LEU A C 1
ATOM 786 O O . LEU A 1 88 ? 35.341 -28.248 33.221 1.00 16.69 113 LEU A O 1
ATOM 791 N N . ALA A 1 89 ? 33.972 -27.731 31.626 1.00 12.72 114 ALA A N 1
ATOM 792 C CA . ALA A 1 89 ? 35.016 -26.923 30.962 1.00 15.95 114 ALA A CA 1
ATOM 793 C C . ALA A 1 89 ? 35.090 -25.525 31.483 1.00 16.34 114 ALA A C 1
ATOM 794 O O . ALA A 1 89 ? 36.178 -24.943 31.488 1.00 23.36 114 ALA A O 1
ATOM 796 N N . ASP A 1 90 ? 33.954 -24.938 31.887 1.00 13.22 115 ASP A N 1
ATOM 797 C CA . ASP A 1 90 ? 33.922 -23.496 32.156 1.00 14.09 115 ASP A CA 1
ATOM 798 C C . ASP A 1 90 ? 33.586 -23.128 33.589 1.00 11.65 115 ASP A C 1
ATOM 799 O O . ASP A 1 90 ? 33.702 -21.978 33.949 1.00 13.71 115 ASP A O 1
ATOM 804 N N . GLY A 1 91 ? 33.207 -24.094 34.435 1.00 9.52 116 GLY A N 1
ATOM 805 C CA . GLY A 1 91 ? 32.929 -23.804 35.821 1.00 9.70 116 GLY A CA 1
ATOM 806 C C . GLY A 1 91 ? 31.583 -23.139 35.988 1.00 7.14 116 GLY A C 1
ATOM 807 O O . GLY A 1 91 ? 30.839 -22.893 35.043 1.00 8.11 116 GLY A O 1
ATOM 808 N N . MET A 1 92 ? 31.261 -22.854 37.272 1.00 6.92 117 MET A N 1
ATOM 809 C CA . MET A 1 92 ? 30.002 -22.180 37.618 1.00 6.57 117 MET A CA 1
ATOM 810 C C . MET A 1 92 ? 30.307 -21.182 38.700 1.00 6.34 117 MET A C 1
ATOM 811 O O . MET A 1 92 ? 31.129 -21.421 39.595 1.00 6.50 117 MET A O 1
ATOM 816 N N . THR A 1 93 ? 29.593 -20.036 38.708 1.00 6.13 118 THR A N 1
ATOM 817 C CA . THR A 1 93 ? 29.724 -19.115 39.806 1.00 5.97 118 THR A CA 1
ATOM 818 C C . THR A 1 93 ? 29.024 -19.665 41.046 1.00 5.50 118 THR A C 1
ATOM 819 O O . THR A 1 93 ? 28.132 -20.503 40.975 1.00 5.70 118 THR A O 1
ATOM 823 N N . VAL A 1 94 ? 29.419 -19.124 42.203 1.00 5.87 119 VAL A N 1
ATOM 824 C CA . VAL A 1 94 ? 28.737 -19.470 43.457 1.00 5.43 119 VAL A CA 1
ATOM 825 C C . VAL A 1 94 ? 27.236 -19.250 43.353 1.00 5.40 119 VAL A C 1
ATOM 826 O O . VAL A 1 94 ? 26.428 -20.083 43.759 1.00 5.68 119 VAL A O 1
ATOM 830 N N . GLY A 1 95 ? 26.847 -18.083 42.785 1.00 5.54 120 GLY A N 1
ATOM 831 C CA . GLY A 1 95 ? 25.423 -17.840 42.634 1.00 5.67 120 GLY A CA 1
ATOM 832 C C . GLY A 1 95 ? 24.734 -18.800 41.687 1.00 5.57 120 GLY A C 1
ATOM 833 O O . GLY A 1 95 ? 23.612 -19.216 41.937 1.00 6.10 120 GLY A O 1
ATOM 834 N N . GLU A 1 96 ? 25.392 -19.148 40.571 1.00 5.68 121 GLU A N 1
ATOM 835 C CA . GLU A 1 96 ? 24.850 -20.198 39.708 1.00 5.92 121 GLU A CA 1
ATOM 836 C C . GLU A 1 96 ? 24.707 -21.538 40.400 1.00 5.63 121 GLU A C 1
ATOM 837 O O . GLU A 1 96 ? 23.779 -22.293 40.120 1.00 5.83 121 GLU A O 1
ATOM 843 N N . LEU A 1 97 ? 25.663 -21.865 41.274 1.00 5.51 122 LEU A N 1
ATOM 844 C CA . LEU A 1 97 ? 25.595 -23.112 42.032 1.00 5.45 122 LEU A CA 1
ATOM 845 C C . LEU A 1 97 ? 24.373 -23.108 42.938 1.00 5.31 122 LEU A C 1
ATOM 846 O O . LEU A 1 97 ? 23.642 -24.115 43.040 1.00 5.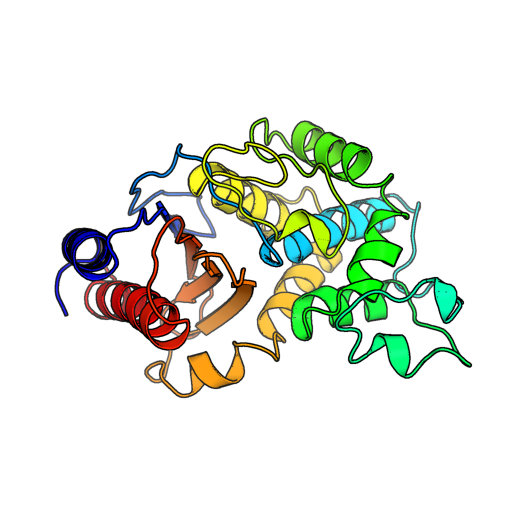61 122 LEU A O 1
ATOM 851 N N . CYS A 1 98 ? 24.139 -21.977 43.649 1.00 5.30 123 CYS A N 1
ATOM 852 C CA . CYS A 1 98 ? 22.907 -21.910 44.471 1.00 5.43 123 CYS A CA 1
ATOM 853 C C . CYS A 1 98 ? 21.666 -22.012 43.619 1.00 5.46 123 CYS A C 1
ATOM 854 O O . CYS A 1 98 ? 20.701 -22.690 43.990 1.00 5.85 123 CYS A O 1
ATOM 859 N N . ALA A 1 99 ? 21.636 -21.327 42.457 1.00 5.71 124 ALA A N 1
ATOM 860 C CA . ALA A 1 99 ? 20.473 -21.447 41.596 1.00 5.94 124 ALA A CA 1
ATOM 861 C C . ALA A 1 99 ? 20.272 -22.906 41.170 1.00 5.63 124 ALA A C 1
ATOM 862 O O . ALA A 1 99 ? 19.150 -23.407 41.127 1.00 6.63 124 ALA A O 1
ATOM 864 N N . ALA A 1 100 ? 21.365 -23.593 40.827 1.00 5.65 125 ALA A N 1
ATOM 865 C CA . ALA A 1 100 ? 21.212 -25.001 40.408 1.00 5.66 125 ALA A CA 1
ATOM 866 C C . ALA A 1 100 ? 20.727 -25.887 41.550 1.00 5.51 125 ALA A C 1
ATOM 867 O O . ALA A 1 100 ? 19.873 -26.757 41.361 1.00 6.04 125 ALA A O 1
ATOM 869 N N . ALA A 1 101 ? 21.284 -25.678 42.744 1.00 5.49 126 ALA A N 1
ATOM 870 C CA . ALA A 1 101 ? 20.901 -26.456 43.913 1.00 5.75 126 ALA A CA 1
ATOM 871 C C . ALA A 1 101 ? 19.421 -26.250 44.227 1.00 5.77 126 ALA A C 1
ATOM 872 O O . ALA A 1 101 ? 18.679 -27.217 44.479 1.00 6.74 126 ALA A O 1
ATOM 874 N N . ILE A 1 102 ? 18.981 -24.988 44.304 1.00 5.52 127 ILE A N 1
ATOM 875 C CA . ILE A 1 102 ? 17.604 -24.716 44.709 1.00 5.68 127 ILE A CA 1
ATOM 876 C C . ILE A 1 102 ? 16.611 -24.974 43.573 1.00 6.40 127 ILE A C 1
ATOM 877 O O . ILE A 1 102 ? 15.550 -25.561 43.803 1.00 8.63 127 ILE A O 1
ATOM 882 N N . THR A 1 103 ? 16.916 -24.483 42.363 1.00 6.02 128 THR A N 1
ATOM 883 C CA . THR A 1 103 ? 15.903 -24.497 41.315 1.00 6.62 128 THR A CA 1
ATOM 884 C C . THR A 1 103 ? 15.873 -25.798 40.492 1.00 6.63 128 THR A C 1
ATOM 885 O O . THR A 1 103 ? 14.860 -26.103 39.880 1.00 7.78 128 THR A O 1
ATOM 889 N N . MET A 1 104 ? 16.973 -26.562 40.520 1.00 6.57 129 MET A N 1
ATOM 890 C CA . MET A 1 104 ? 17.061 -27.823 39.796 1.00 6.94 129 MET A CA 1
ATOM 891 C C . MET A 1 104 ? 17.348 -29.008 40.715 1.00 7.25 129 MET A C 1
ATOM 892 O O . MET A 1 104 ? 17.373 -30.156 40.290 1.00 9.26 129 MET A O 1
ATOM 897 N N . SER A 1 105 ? 17.556 -28.754 41.999 1.00 6.94 130 SER A N 1
ATOM 898 C CA . SER A 1 105 ? 17.906 -29.777 42.972 1.00 7.30 130 SER A CA 1
ATOM 899 C C . SER A 1 105 ? 19.216 -30.460 42.619 1.00 7.54 130 SER A C 1
ATOM 900 O O . SER A 1 105 ? 19.439 -31.626 42.992 1.00 9.17 130 SER A O 1
ATOM 905 N N . ASP A 1 106 ? 20.150 -29.753 41.995 1.00 6.49 131 ASP A N 1
ATOM 906 C CA . ASP A 1 106 ? 21.432 -30.318 41.557 1.00 6.26 131 ASP A CA 1
ATOM 907 C C . ASP A 1 106 ? 22.265 -30.705 42.773 1.00 6.52 131 ASP A C 1
ATOM 908 O O . ASP A 1 106 ? 22.615 -29.873 43.622 1.00 7.32 131 ASP A O 1
ATOM 913 N N . ASN A 1 107 ? 22.613 -32.005 42.855 1.00 6.54 132 ASN A N 1
ATOM 914 C CA . ASN A 1 107 ? 23.292 -32.522 44.029 1.00 6.52 132 ASN A CA 1
ATOM 915 C C . ASN A 1 107 ? 24.751 -32.171 44.088 1.00 6.37 132 ASN A C 1
ATOM 916 O O . ASN A 1 107 ? 25.296 -31.944 45.173 1.00 7.08 132 ASN A O 1
ATOM 921 N N . SER A 1 108 ? 25.435 -32.161 42.936 1.00 6.75 133 SER A N 1
ATOM 922 C CA . SER A 1 108 ? 26.837 -31.794 42.960 1.00 6.98 133 SER A CA 1
ATOM 923 C C . SER A 1 108 ? 27.004 -30.317 43.286 1.00 6.72 133 SER A C 1
ATOM 924 O O . SER A 1 108 ? 27.931 -29.930 43.996 1.00 7.24 133 SER A O 1
ATOM 927 N N . ALA A 1 109 ? 26.111 -29.478 42.754 1.00 6.48 134 ALA A N 1
ATOM 928 C CA . ALA A 1 109 ? 26.162 -28.054 43.143 1.00 6.17 134 ALA A CA 1
ATOM 929 C C . ALA A 1 109 ? 26.028 -27.904 44.623 1.00 5.97 134 ALA A C 1
ATOM 930 O O . ALA A 1 109 ? 26.754 -27.123 45.255 1.00 6.70 134 ALA A O 1
ATOM 932 N N . ALA A 1 110 ? 25.088 -28.641 45.231 1.00 5.97 135 ALA A N 1
ATOM 933 C CA . ALA A 1 110 ? 24.911 -28.560 46.674 1.00 5.99 135 ALA A CA 1
ATOM 934 C C . ALA A 1 110 ? 26.191 -29.007 47.391 1.00 6.15 135 ALA A C 1
ATOM 935 O O . ALA A 1 110 ? 26.587 -28.354 48.384 1.00 6.86 135 ALA A O 1
ATOM 937 N N . ASN A 1 111 ? 26.835 -30.093 46.978 1.00 6.07 136 ASN A N 1
ATOM 938 C CA . ASN A 1 111 ? 28.057 -30.512 47.669 1.00 6.60 136 ASN A CA 1
ATOM 939 C C . ASN A 1 111 ? 29.176 -29.496 47.505 1.00 6.83 136 ASN A C 1
ATOM 940 O O . ASN A 1 111 ? 29.926 -29.260 48.460 1.00 7.65 136 ASN A O 1
ATOM 945 N N . LEU A 1 112 ? 29.322 -28.865 46.353 1.00 6.86 137 LEU A N 1
ATOM 946 C CA . LEU A 1 112 ? 30.345 -27.845 46.181 1.00 7.67 137 LEU A CA 1
ATOM 947 C C . LEU A 1 112 ? 30.088 -26.693 47.144 1.00 7.56 137 LEU A C 1
ATOM 948 O O . LEU A 1 112 ? 31.005 -26.170 47.777 1.00 8.83 137 LEU A O 1
ATOM 953 N N . LEU A 1 113 ? 28.848 -26.251 47.248 1.00 6.39 138 LEU A N 1
ATOM 954 C CA . LEU A 1 113 ? 28.490 -25.176 48.170 1.00 6.53 138 LEU A CA 1
ATOM 955 C C . LEU A 1 113 ? 28.682 -25.617 49.628 1.00 6.56 138 LEU A C 1
ATOM 956 O O . LEU A 1 113 ? 29.156 -24.816 50.458 1.00 7.13 138 LEU A O 1
ATOM 961 N N . LEU A 1 114 ? 28.336 -26.837 49.963 1.00 6.42 139 LEU A N 1
ATOM 962 C CA . LEU A 1 114 ? 28.498 -27.336 51.332 1.00 7.33 139 LEU A CA 1
ATOM 963 C C . LEU A 1 114 ? 29.933 -27.251 51.733 1.00 8.72 139 LEU A C 1
ATOM 964 O O . LEU A 1 114 ? 30.253 -26.878 52.879 1.00 10.17 139 LEU A O 1
ATOM 973 N N . ALA A 1 115 ? 30.876 -27.594 50.833 1.00 9.39 140 ALA A N 1
ATOM 974 C CA . ALA A 1 115 ? 32.284 -27.464 51.169 1.00 12.22 140 ALA A CA 1
ATOM 975 C C A ALA A 1 115 ? 32.594 -26.039 51.613 0.63 13.44 140 ALA A C 1
ATOM 976 C C B ALA A 1 115 ? 32.756 -26.043 51.380 0.37 14.26 140 ALA A C 1
ATOM 977 O O A ALA A 1 115 ? 33.270 -25.886 52.664 0.63 11.20 140 ALA A O 1
ATOM 978 O O B ALA A 1 115 ? 33.787 -25.762 51.999 0.37 17.63 140 ALA A O 1
ATOM 9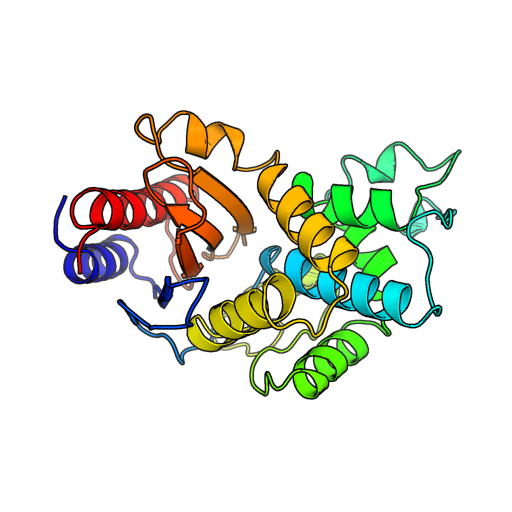80 N N . THR A 1 116 ? 32.064 -25.027 50.891 1.00 11.47 141 THR A N 1
ATOM 981 C CA . THR A 1 116 ? 32.419 -23.648 51.172 1.00 12.14 141 THR A CA 1
ATOM 982 C C . THR A 1 116 ? 31.954 -23.155 52.533 1.00 12.23 141 THR A C 1
ATOM 983 O O . THR A 1 116 ? 32.487 -22.167 53.050 1.00 18.89 141 THR A O 1
ATOM 987 N N . VAL A 1 117 ? 30.982 -23.818 53.133 1.00 10.49 142 VAL A N 1
ATOM 988 C CA . VAL A 1 117 ? 30.487 -23.393 54.432 1.00 11.68 142 VAL A CA 1
ATOM 989 C C . VAL A 1 117 ? 30.968 -24.317 55.535 1.00 11.46 142 VAL A C 1
ATOM 990 O O . VAL A 1 117 ? 30.477 -24.236 56.644 1.00 14.88 142 VAL A O 1
ATOM 994 N N . GLY A 1 118 ? 31.976 -25.154 55.260 1.00 10.93 143 GLY A N 1
ATOM 995 C CA . GLY A 1 118 ? 32.517 -26.042 56.238 1.00 11.24 143 GLY A CA 1
ATOM 996 C C . GLY A 1 118 ? 31.856 -27.390 56.374 1.00 10.23 143 GLY A C 1
ATOM 997 O O . GLY A 1 118 ? 31.938 -28.069 57.446 1.00 11.02 143 GLY A O 1
ATOM 998 N N . GLY A 1 119 ? 31.185 -27.859 55.324 1.00 9.09 144 GLY A N 1
ATOM 999 C CA . GLY A 1 119 ? 30.586 -29.177 55.283 1.00 9.22 144 GLY A CA 1
ATOM 1000 C C . GLY A 1 119 ? 29.330 -29.212 56.134 1.00 8.57 144 GLY A C 1
ATOM 1001 O O . GLY A 1 119 ? 28.847 -28.206 56.682 1.00 8.90 144 GLY A O 1
ATOM 1002 N N . PRO A 1 120 ? 28.804 -30.433 56.332 1.00 9.55 145 PRO A N 1
ATOM 1003 C CA . PRO A 1 120 ? 27.628 -30.606 57.199 1.00 10.06 145 PRO A CA 1
ATOM 1004 C C . PRO A 1 120 ? 27.820 -29.988 58.579 1.00 10.01 145 PRO A C 1
ATOM 1005 O O . PRO A 1 120 ? 26.911 -29.391 59.116 1.00 9.84 145 PRO A O 1
ATOM 1009 N N . ALA A 1 121 ? 29.010 -30.180 59.198 1.00 11.33 146 ALA A N 1
ATOM 1010 C CA . ALA A 1 121 ? 29.235 -29.616 60.498 1.00 11.37 146 ALA A CA 1
ATOM 1011 C C . ALA A 1 121 ? 29.190 -28.098 60.448 1.00 9.99 146 ALA A C 1
ATOM 1012 O O . ALA A 1 121 ? 28.666 -27.434 61.376 1.00 11.10 146 ALA A O 1
ATOM 1014 N N . GLY A 1 122 ? 29.739 -27.487 59.404 1.00 9.90 147 GLY A N 1
ATOM 1015 C CA . GLY A 1 122 ? 29.707 -26.019 59.287 1.00 9.66 147 GLY A CA 1
ATOM 1016 C C . GLY A 1 122 ? 28.299 -25.495 59.102 1.00 8.75 147 GLY A C 1
ATOM 1017 O O . GLY A 1 122 ? 27.939 -24.437 59.630 1.00 9.62 147 GLY A O 1
ATOM 1018 N N . LEU A 1 123 ? 27.486 -26.212 58.294 1.00 8.11 148 LEU A N 1
ATOM 1019 C CA . LEU A 1 123 ? 26.110 -25.774 58.116 1.00 7.74 148 LEU A CA 1
ATOM 1020 C C . LEU A 1 123 ? 25.337 -25.896 59.407 1.00 7.47 148 LEU A C 1
ATOM 1021 O O . LEU A 1 123 ? 24.511 -25.049 59.765 1.00 8.03 148 LEU A O 1
ATOM 1026 N N . THR A 1 124 ? 25.573 -26.978 60.163 1.00 7.46 149 THR A N 1
ATOM 1027 C CA . THR A 1 124 ? 24.893 -27.169 61.439 1.00 7.81 149 THR A CA 1
ATOM 1028 C C . THR A 1 124 ? 25.310 -26.026 62.379 1.00 8.45 149 THR A C 1
ATOM 1029 O O . THR A 1 124 ? 24.467 -25.495 63.120 1.00 9.06 149 THR A O 1
ATOM 1033 N N . ALA A 1 125 ? 26.567 -25.660 62.399 1.00 8.65 150 ALA A N 1
ATOM 1034 C CA . ALA A 1 125 ? 27.034 -24.544 63.240 1.00 9.46 150 ALA A CA 1
ATOM 1035 C C . ALA A 1 125 ? 26.343 -23.249 62.865 1.00 9.16 150 ALA A C 1
ATOM 1036 O O . ALA A 1 125 ? 25.974 -22.472 63.744 1.00 10.34 150 ALA A O 1
ATOM 1038 N N . PHE A 1 126 ? 26.187 -22.996 61.555 1.00 8.43 151 PHE A N 1
ATOM 1039 C CA . PHE A 1 126 ? 25.428 -21.815 61.113 1.00 8.25 151 PHE A CA 1
ATOM 1040 C C . PHE A 1 126 ? 24.026 -21.812 61.678 1.00 7.86 151 PHE A C 1
ATOM 1041 O O . PHE A 1 126 ? 23.515 -20.796 62.154 1.00 8.58 151 PHE A O 1
ATOM 1049 N N . LEU A 1 127 ? 23.348 -22.986 61.610 1.00 7.93 152 LEU A N 1
ATOM 1050 C CA . LEU A 1 127 ? 22.014 -23.094 62.159 1.00 7.93 152 LEU A CA 1
ATOM 1051 C C . LEU A 1 127 ? 22.010 -22.721 63.650 1.00 7.96 152 LEU A C 1
ATOM 1052 O O . LEU A 1 127 ? 21.157 -21.957 64.104 1.00 8.69 152 LEU A O 1
ATOM 1057 N N . ARG A 1 128 ? 22.964 -23.239 64.397 1.00 9.04 153 ARG A N 1
ATOM 1058 C CA . ARG A 1 128 ? 23.046 -22.888 65.829 1.00 10.24 153 ARG A CA 1
ATOM 1059 C C . ARG A 1 128 ? 23.252 -21.403 66.011 1.00 11.01 153 ARG A C 1
ATOM 1060 O O . ARG A 1 128 ? 22.663 -20.790 66.924 1.00 13.01 153 ARG A O 1
ATOM 1068 N N . GLN A 1 129 ? 24.023 -20.767 65.147 1.00 10.97 154 GLN A N 1
ATOM 1069 C CA . GLN A 1 129 ? 24.315 -19.317 65.235 1.00 12.58 154 GLN A CA 1
ATOM 1070 C C . GLN A 1 129 ? 23.100 -18.465 64.898 1.00 11.12 154 GLN A C 1
ATOM 1071 O O . GLN A 1 129 ? 23.080 -17.302 65.358 1.00 15.45 154 GLN A O 1
ATOM 1077 N N . ILE A 1 130 ? 22.123 -18.958 64.171 1.00 9.84 155 ILE A N 1
ATOM 1078 C CA . ILE A 1 130 ? 20.893 -18.259 63.951 1.00 10.80 155 ILE A CA 1
ATOM 1079 C C . ILE A 1 130 ? 19.770 -18.706 64.885 1.00 10.43 155 ILE A C 1
ATOM 1080 O O . ILE A 1 130 ? 18.659 -18.229 64.772 1.00 13.46 155 ILE A O 1
ATOM 1085 N N . GLY A 1 131 ? 20.071 -19.528 65.886 1.00 10.65 156 GLY A N 1
ATOM 1086 C CA . GLY A 1 131 ? 19.128 -19.891 66.935 1.00 10.76 156 GLY A CA 1
ATOM 1087 C C . GLY A 1 131 ? 18.298 -21.119 66.628 1.00 10.39 156 GLY A C 1
ATOM 1088 O O . GLY A 1 131 ? 17.303 -21.333 67.337 1.00 13.45 156 GLY A O 1
ATOM 1089 N N . ASP A 1 132 ? 18.633 -21.902 65.641 1.00 9.20 157 ASP A N 1
ATOM 1090 C CA . ASP A 1 132 ? 18.002 -23.200 65.386 1.00 8.75 157 ASP A CA 1
ATOM 1091 C C . ASP A 1 132 ? 18.836 -24.248 66.100 1.00 9.33 157 ASP A C 1
ATOM 1092 O O . ASP A 1 132 ? 19.967 -24.524 65.663 1.00 9.89 157 ASP A O 1
ATOM 1097 N N . ASN A 1 133 ? 18.327 -24.777 67.190 1.00 10.76 158 ASN A N 1
ATOM 1098 C CA . ASN A 1 133 ? 19.056 -25.749 68.025 1.00 12.00 158 ASN A CA 1
ATOM 1099 C C . ASN A 1 133 ? 18.647 -27.173 67.733 1.00 10.80 158 ASN A C 1
ATOM 1100 O O . ASN A 1 133 ? 19.055 -28.078 68.484 1.00 14.26 158 ASN A O 1
ATOM 1105 N N . VAL A 1 134 ? 17.888 -27.420 66.669 1.00 9.53 159 VAL A N 1
ATOM 1106 C CA . VAL A 1 134 ? 17.332 -28.718 66.369 1.00 9.58 159 VAL A CA 1
ATOM 1107 C C . VAL A 1 134 ? 17.787 -29.279 65.030 1.00 8.92 159 VAL A C 1
ATOM 1108 O O . VAL A 1 134 ? 18.196 -30.468 64.948 1.00 10.70 159 VAL A O 1
ATOM 1112 N N . THR A 1 135 ? 17.714 -28.524 63.999 1.00 8.28 160 THR A N 1
ATOM 1113 C CA . THR A 1 135 ? 18.062 -29.012 62.637 1.00 7.93 160 THR A CA 1
ATOM 1114 C C . THR A 1 135 ? 19.494 -29.457 62.629 1.00 8.31 160 THR A C 1
ATOM 1115 O O . THR A 1 135 ? 20.378 -28.790 63.223 1.00 9.17 160 THR A O 1
ATOM 1119 N N . ARG A 1 136 ? 19.814 -30.540 61.923 1.00 8.55 161 ARG A N 1
ATOM 1120 C CA . ARG A 1 136 ? 21.174 -31.030 61.851 1.00 8.66 161 ARG A CA 1
ATOM 1121 C C . ARG A 1 136 ? 21.418 -31.621 60.482 1.00 8.29 161 ARG A C 1
ATOM 1122 O O . ARG A 1 136 ? 20.589 -32.392 59.966 1.00 9.58 161 ARG A O 1
ATOM 1130 N N . LEU A 1 137 ? 22.562 -31.239 59.906 1.00 8.10 162 LEU A N 1
ATOM 1131 C CA . LEU A 1 137 ? 23.065 -31.901 58.710 1.00 7.49 162 LEU A CA 1
ATOM 1132 C C . LEU A 1 137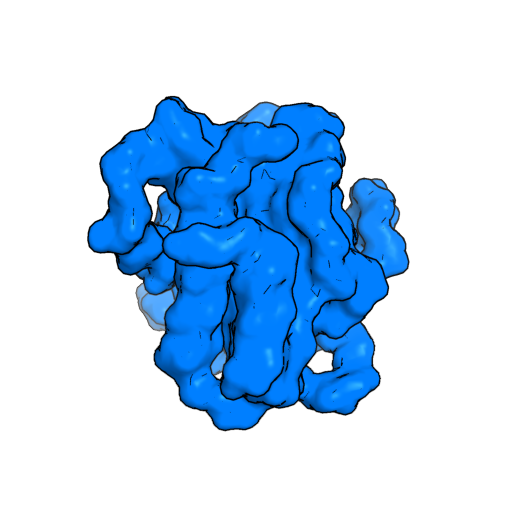 ? 24.308 -32.708 59.099 1.00 7.56 162 LEU A C 1
ATOM 1133 O O . LEU A 1 137 ? 25.185 -32.163 59.765 1.00 10.13 162 LEU A O 1
ATOM 1138 N N . ASP A 1 138 ? 24.362 -33.930 58.678 1.00 8.10 163 ASP A N 1
ATOM 1139 C CA . ASP A 1 138 ? 25.398 -34.854 59.072 1.00 8.43 163 ASP A CA 1
ATOM 1140 C C . ASP A 1 138 ? 26.181 -35.408 57.870 1.00 8.38 163 ASP A C 1
ATOM 1141 O O . ASP A 1 138 ? 27.346 -35.822 58.042 1.00 11.50 163 ASP A O 1
ATOM 1146 N N . ARG A 1 139 ? 25.548 -35.545 56.715 1.00 7.65 164 ARG A N 1
ATOM 1147 C CA . ARG A 1 139 ? 26.086 -36.191 55.539 1.00 8.01 164 ARG A CA 1
ATOM 1148 C C . ARG A 1 139 ? 25.992 -35.242 54.325 1.00 7.84 164 ARG A C 1
ATOM 1149 O O . ARG A 1 139 ? 25.371 -34.192 54.363 1.00 9.21 164 ARG A O 1
ATOM 1157 N N . TRP A 1 140 ? 26.618 -35.708 53.243 1.00 9.33 165 TRP A N 1
ATOM 1158 C CA . TRP A 1 140 ? 26.677 -35.035 51.979 1.00 8.72 165 TRP A CA 1
ATOM 1159 C C . TRP A 1 140 ? 25.651 -35.636 51.056 1.00 8.23 165 TRP A C 1
ATOM 1160 O O . TRP A 1 140 ? 25.043 -36.686 51.339 1.00 9.41 165 TRP A O 1
ATOM 1171 N N . GLU A 1 141 ? 25.430 -34.991 49.886 1.00 8.56 166 GLU A N 1
ATOM 1172 C CA . GLU A 1 141 ? 24.641 -35.651 48.868 1.00 8.28 166 GLU A CA 1
ATOM 1173 C C . GLU A 1 141 ? 25.406 -36.830 48.302 1.00 8.84 166 GLU A C 1
ATOM 1174 O O . GLU A 1 141 ? 26.637 -36.711 48.096 1.00 10.48 166 GLU A O 1
ATOM 1180 N N . THR A 1 142 ? 24.762 -37.991 48.059 1.00 9.25 167 THR A N 1
ATOM 1181 C CA . THR A 1 142 ? 23.336 -38.265 48.181 1.00 9.09 167 THR A CA 1
ATOM 1182 C C . THR A 1 142 ? 22.984 -39.059 49.442 1.00 8.49 167 THR A C 1
ATOM 1183 O O . THR A 1 142 ? 21.800 -39.380 49.624 1.00 9.22 167 THR A O 1
ATOM 1187 N N . GLU A 1 143 ? 23.974 -39.387 50.266 1.00 8.35 168 GLU A N 1
ATOM 1188 C CA . GLU A 1 143 ? 23.693 -40.233 51.445 1.00 8.97 168 GLU A CA 1
ATOM 1189 C C . GLU A 1 143 ? 22.722 -39.568 52.418 1.00 8.58 168 GLU A C 1
ATOM 1190 O O . GLU A 1 143 ? 22.031 -40.246 53.147 1.00 9.10 168 GLU A O 1
ATOM 1196 N N . LEU A 1 144 ? 22.666 -38.213 52.436 1.00 8.39 169 LEU A N 1
ATOM 1197 C CA . LEU A 1 144 ? 21.770 -37.531 53.374 1.00 8.14 169 LEU A CA 1
ATOM 1198 C C . LEU A 1 144 ? 20.314 -37.838 53.091 1.00 8.45 169 LEU A C 1
ATOM 1199 O O . LEU A 1 144 ? 19.467 -37.531 53.964 1.00 9.75 169 LEU A O 1
ATOM 1204 N N . ASN A 1 145 ? 19.973 -38.434 51.946 1.00 8.66 170 ASN A N 1
ATOM 1205 C CA . ASN A 1 145 ? 18.574 -38.779 51.620 1.00 10.13 170 ASN A CA 1
ATOM 1206 C C . ASN A 1 145 ? 18.154 -40.173 52.028 1.00 10.11 170 ASN A C 1
ATOM 1207 O O . ASN A 1 145 ? 17.056 -40.615 51.717 1.00 12.82 170 ASN A O 1
ATOM 1212 N N . GLU A 1 146 ? 19.000 -40.885 52.779 1.00 9.65 171 GLU A N 1
ATOM 1213 C CA . GLU A 1 146 ? 18.717 -42.296 53.033 1.00 9.83 171 GLU A CA 1
ATOM 1214 C C . GLU A 1 146 ? 17.462 -42.546 53.800 1.00 9.92 171 GLU A C 1
ATOM 1215 O O . GLU A 1 146 ? 16.763 -43.566 53.586 1.00 11.84 171 GLU A O 1
ATOM 1221 N N . ALA A 1 147 ? 17.129 -41.679 54.769 1.00 9.27 172 ALA A N 1
ATOM 1222 C CA . ALA A 1 147 ? 15.855 -41.722 55.487 1.00 9.58 172 ALA A CA 1
ATOM 1223 C C . ALA A 1 147 ? 15.632 -43.051 56.208 1.00 9.28 172 ALA A C 1
ATOM 1224 O O . ALA A 1 147 ? 14.529 -43.582 56.276 1.00 10.85 172 ALA A O 1
ATOM 1226 N N . LEU A 1 148 ? 16.678 -43.538 56.882 1.00 10.08 173 LEU A N 1
ATOM 1227 C CA . LEU A 1 148 ? 16.491 -44.768 57.630 1.00 11.82 173 LEU A CA 1
ATOM 1228 C C . LEU A 1 148 ? 15.535 -44.539 58.791 1.00 11.18 173 LEU A C 1
ATOM 1229 O O . LEU A 1 148 ? 15.594 -43.484 59.441 1.00 11.77 173 LEU A O 1
ATOM 1234 N N . PRO A 1 149 ? 14.664 -45.492 59.102 1.00 12.76 174 PRO A N 1
ATOM 1235 C CA . PRO A 1 149 ? 13.798 -45.396 60.242 1.00 13.71 174 PRO A CA 1
ATOM 1236 C C . PRO A 1 149 ? 14.648 -45.182 61.487 1.00 13.56 174 PRO A C 1
ATOM 1237 O O . PRO A 1 149 ? 15.680 -45.842 61.756 1.00 16.25 174 PRO A O 1
ATOM 1241 N N . GLY A 1 150 ? 14.170 -44.197 62.282 1.00 15.48 175 GLY A N 1
ATOM 1242 C CA . GLY A 1 150 ? 14.763 -43.919 63.602 1.00 17.72 175 GLY A CA 1
ATOM 1243 C C . GLY A 1 150 ? 16.089 -43.198 63.544 1.00 18.57 175 GLY A C 1
ATOM 1244 O O . GLY A 1 150 ? 16.712 -42.941 64.620 1.00 24.07 175 GLY A O 1
ATOM 1245 N N . ASP A 1 151 ? 16.625 -42.852 62.388 1.00 13.19 176 ASP A N 1
ATOM 1246 C CA . ASP A 1 151 ? 17.946 -42.196 62.298 1.00 11.93 176 ASP A CA 1
ATOM 1247 C C . ASP A 1 151 ? 17.801 -40.675 62.401 1.00 11.36 176 ASP A C 1
ATOM 1248 O O . ASP A 1 151 ? 17.086 -40.045 61.644 1.00 12.73 176 ASP A O 1
ATOM 1253 N N . ALA A 1 152 ? 18.475 -40.055 63.351 1.00 10.98 177 ALA A N 1
ATOM 1254 C CA . ALA A 1 152 ? 18.396 -38.598 63.545 1.00 10.61 177 ALA A CA 1
ATOM 1255 C C . ALA A 1 152 ? 19.283 -37.816 62.584 1.00 8.99 177 ALA A C 1
ATOM 1256 O O . ALA A 1 152 ? 19.177 -36.590 62.527 1.00 9.79 177 ALA A O 1
ATOM 1258 N N . ARG A 1 153 ? 20.174 -38.457 61.847 1.00 8.85 178 ARG A N 1
ATOM 1259 C CA . ARG A 1 153 ? 20.997 -37.718 60.918 1.00 7.81 178 ARG A CA 1
ATOM 1260 C C . ARG A 1 153 ? 20.150 -36.980 59.881 1.00 7.14 178 ARG A C 1
ATOM 1261 O O . ARG A 1 153 ? 19.178 -37.482 59.337 1.00 8.32 178 ARG A O 1
ATOM 1269 N N . ASP A 1 154 ? 20.603 -35.756 59.534 1.00 7.17 179 ASP A N 1
ATOM 1270 C CA . ASP A 1 154 ? 20.042 -35.047 58.378 1.00 6.70 179 ASP A CA 1
ATOM 1271 C C . ASP A 1 154 ? 18.553 -34.747 58.538 1.00 6.71 179 ASP A C 1
ATOM 1272 O O . ASP A 1 154 ? 17.783 -34.831 57.576 1.00 7.98 179 ASP A O 1
ATOM 1277 N N . THR A 1 155 ? 18.143 -34.367 59.731 1.00 6.83 180 THR A N 1
ATOM 1278 C CA . THR A 1 155 ? 16.754 -34.130 60.058 1.00 6.39 180 THR A CA 1
ATOM 1279 C C . THR A 1 155 ? 16.529 -32.694 60.527 1.00 6.47 180 THR A C 1
ATOM 1280 O O . THR A 1 155 ? 17.410 -31.979 60.981 1.00 7.49 180 THR A O 1
ATOM 1284 N N . THR A 1 156 ? 15.269 -32.319 60.429 1.00 6.50 181 THR A N 1
ATOM 1285 C CA . THR A 1 156 ? 14.711 -31.098 60.989 1.00 6.58 181 THR A CA 1
ATOM 1286 C C . THR A 1 156 ? 13.400 -31.435 61.672 1.00 6.36 181 THR A C 1
ATOM 1287 O O . THR A 1 156 ? 12.959 -32.604 61.671 1.00 7.43 181 THR A O 1
ATOM 1291 N N . THR A 1 157 ? 12.736 -30.420 62.222 1.00 6.83 182 THR A N 1
ATOM 1292 C CA . THR A 1 157 ? 11.336 -30.551 62.623 1.00 6.67 182 THR A CA 1
ATOM 1293 C C . THR A 1 157 ? 10.549 -29.523 61.815 1.00 6.66 182 THR A C 1
ATOM 1294 O O . THR A 1 157 ? 11.113 -28.490 61.383 1.00 7.06 182 THR A O 1
ATOM 1298 N N . PRO A 1 158 ? 9.248 -29.715 61.615 1.00 6.48 183 PRO A N 1
ATOM 1299 C CA . PRO A 1 158 ? 8.479 -28.696 60.875 1.00 6.70 183 PRO A CA 1
ATOM 1300 C C . PRO A 1 158 ? 8.622 -27.303 61.545 1.00 6.98 183 PRO A C 1
ATOM 1301 O O . PRO A 1 158 ? 8.802 -26.306 60.826 1.00 7.12 183 PRO A O 1
ATOM 1305 N N . ALA A 1 159 ? 8.517 -27.255 62.864 1.00 7.08 184 ALA A N 1
ATOM 1306 C CA . ALA A 1 159 ? 8.602 -25.977 63.568 1.00 7.35 184 ALA A CA 1
ATOM 1307 C C . ALA A 1 159 ? 9.974 -25.318 63.366 1.00 6.87 184 ALA A C 1
ATOM 1308 O O . ALA A 1 159 ? 10.048 -24.092 63.168 1.00 7.45 184 ALA A O 1
ATOM 1310 N N . SER A 1 160 ? 11.030 -26.105 63.463 1.00 7.20 185 SER A N 1
ATOM 1311 C CA . SER A 1 160 ? 12.375 -25.533 63.349 1.00 6.95 185 SER A CA 1
ATOM 1312 C C . SER A 1 160 ? 12.635 -25.032 61.929 1.00 6.72 185 SER A C 1
ATOM 1313 O O . SER A 1 160 ? 13.168 -23.937 61.708 1.00 7.15 185 SER A O 1
ATOM 1318 N N . MET A 1 161 ? 12.244 -25.838 60.922 1.00 6.56 186 MET A N 1
ATOM 1319 C CA . MET A 1 161 ? 12.459 -25.446 59.549 1.00 6.30 186 MET A CA 1
ATOM 1320 C C . MET A 1 161 ? 11.652 -24.172 59.216 1.00 6.17 186 MET A C 1
ATOM 1321 O O . MET A 1 161 ? 12.161 -23.270 58.558 1.00 6.71 186 MET A O 1
ATOM 1326 N N . ALA A 1 162 ? 10.397 -24.126 59.636 1.00 6.15 187 ALA A N 1
ATOM 1327 C CA . ALA A 1 162 ? 9.606 -22.900 59.363 1.00 6.49 187 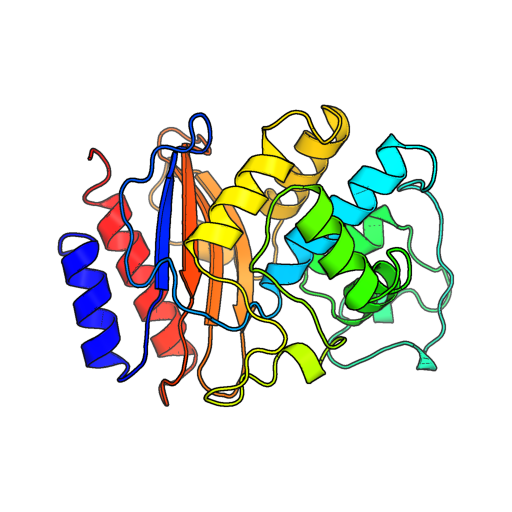ALA A CA 1
ATOM 1328 C C . ALA A 1 162 ? 10.239 -21.674 60.011 1.00 6.37 187 ALA A C 1
ATOM 1329 O O . ALA A 1 162 ? 10.362 -20.622 59.366 1.00 6.93 187 ALA A O 1
ATOM 1331 N N . ALA A 1 163 ? 10.649 -21.796 61.269 1.00 6.60 188 ALA A N 1
ATOM 1332 C CA . ALA A 1 163 ? 11.253 -20.643 61.944 1.00 6.44 188 ALA A CA 1
ATOM 1333 C C . ALA A 1 163 ? 12.536 -20.236 61.269 1.00 6.52 188 ALA A C 1
ATOM 1334 O O . ALA A 1 163 ? 12.835 -19.038 61.103 1.00 6.71 188 ALA A O 1
ATOM 1336 N N . THR A 1 164 ? 13.364 -21.225 60.862 1.00 6.14 189 THR A N 1
ATOM 1337 C CA . THR A 1 164 ? 14.638 -20.932 60.222 1.00 6.31 189 THR A CA 1
ATOM 1338 C C . THR A 1 164 ? 14.410 -20.251 58.881 1.00 6.13 189 THR A C 1
ATOM 1339 O O . THR A 1 164 ? 15.116 -19.276 58.534 1.00 6.40 189 THR A O 1
ATOM 1343 N N . LEU A 1 165 ? 13.481 -20.768 58.079 1.00 6.23 190 LEU A N 1
ATOM 1344 C CA . LEU A 1 165 ? 13.172 -20.096 56.802 1.00 7.08 190 LEU A CA 1
ATOM 1345 C C . LEU A 1 165 ? 12.725 -18.667 57.023 1.00 6.42 190 LEU A C 1
ATOM 1346 O O . LEU A 1 165 ? 13.151 -17.746 56.289 1.00 6.62 190 LEU A O 1
ATOM 1355 N N . ARG A 1 166 ? 11.870 -18.449 57.993 1.00 6.91 191 ARG A N 1
ATOM 1356 C CA . ARG A 1 166 ? 11.417 -17.084 58.275 1.00 7.10 191 ARG A CA 1
ATOM 1357 C C . ARG A 1 166 ? 12.603 -16.200 58.662 1.00 7.09 191 ARG A C 1
ATOM 1358 O O . ARG A 1 166 ? 12.701 -15.033 58.243 1.00 7.72 191 ARG A O 1
ATOM 1372 N N . LYS A 1 167 ? 13.526 -16.719 59.487 1.00 6.51 192 LYS A N 1
ATOM 1373 C CA . LYS A 1 167 ? 14.684 -15.960 59.874 1.00 7.20 192 LYS A CA 1
ATOM 1374 C C . LYS A 1 167 ? 15.485 -15.547 58.643 1.00 6.54 192 LYS A C 1
ATOM 1375 O O . LYS A 1 167 ? 15.975 -14.421 58.532 1.00 7.55 192 LYS A O 1
ATOM 1381 N N . LEU A 1 168 ? 15.724 -16.492 57.745 1.00 5.95 193 LEU A N 1
ATOM 1382 C CA . LEU A 1 168 ? 16.564 -16.220 56.580 1.00 5.90 193 LEU A CA 1
ATOM 1383 C C . LEU A 1 168 ? 15.901 -15.231 55.646 1.00 6.17 193 LEU A C 1
ATOM 1384 O O . LEU A 1 168 ? 16.566 -14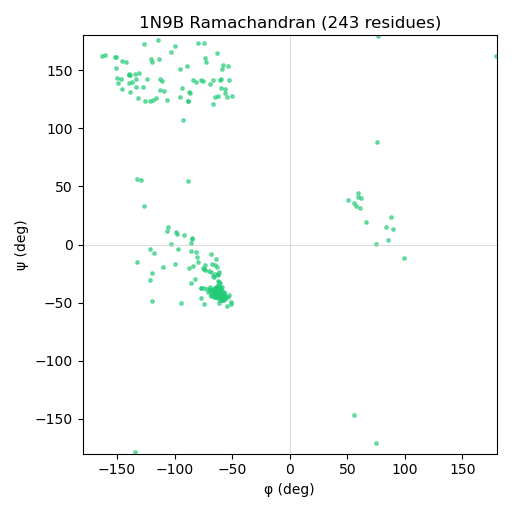.368 55.070 1.00 7.72 193 LEU A O 1
ATOM 1389 N N . LEU A 1 169 ? 14.560 -15.342 55.463 1.00 6.28 194 LEU A N 1
ATOM 1390 C CA . LEU A 1 169 ? 13.873 -14.537 54.489 1.00 6.40 194 LEU A CA 1
ATOM 1391 C C . LEU A 1 169 ? 13.534 -13.121 54.991 1.00 6.78 194 LEU A C 1
ATOM 1392 O O . LEU A 1 169 ? 13.395 -12.214 54.158 1.00 8.28 194 LEU A O 1
ATOM 1397 N N . THR A 1 170 ? 13.315 -12.945 56.294 1.00 7.08 195 THR A N 1
ATOM 1398 C CA . THR A 1 170 ? 12.689 -11.746 56.795 1.00 8.02 195 THR A CA 1
ATOM 1399 C C . THR A 1 170 ? 13.346 -11.073 57.969 1.00 8.11 195 THR A C 1
ATOM 1400 O O . THR A 1 170 ? 12.965 -9.920 58.268 1.00 10.03 195 THR A O 1
ATOM 1404 N N . SER A 1 171 ? 14.249 -11.700 58.698 1.00 7.84 196 SER A N 1
ATOM 1405 C CA . SER A 1 171 ? 14.643 -11.151 60.010 1.00 8.69 196 SER A CA 1
ATOM 1406 C C . SER A 1 171 ? 15.745 -10.112 59.944 1.00 8.55 196 SER A C 1
ATOM 1407 O O . SER A 1 171 ? 16.173 -9.635 61.002 1.00 11.07 196 SER A O 1
ATOM 1410 N N . GLN A 1 172 ? 16.224 -9.787 58.771 1.00 8.70 197 GLN A N 1
ATOM 1411 C CA . GLN A 1 172 ? 17.331 -8.852 58.581 1.00 9.07 197 GLN A CA 1
ATOM 1412 C C . GLN A 1 172 ? 18.657 -9.360 59.134 1.00 9.00 197 GLN A C 1
ATOM 1413 O O . GLN A 1 172 ? 19.616 -8.613 59.300 1.00 12.72 197 GLN A O 1
ATOM 1419 N N . ARG A 1 173 ? 18.769 -10.676 59.344 1.00 8.49 198 ARG A N 1
ATOM 1420 C CA . ARG A 1 173 ? 20.049 -11.304 59.532 1.00 8.72 198 ARG A CA 1
ATOM 1421 C C . ARG A 1 173 ? 20.850 -11.301 58.240 1.00 8.63 198 ARG A C 1
ATOM 1422 O O . ARG A 1 173 ? 22.073 -11.055 58.285 1.00 11.50 198 ARG A O 1
ATOM 1430 N N . LEU A 1 174 ? 20.194 -11.553 57.123 1.00 7.89 199 LEU A N 1
ATOM 1431 C CA . LEU A 1 174 ? 20.742 -11.383 55.804 1.00 7.60 199 LEU A CA 1
ATOM 1432 C C . LEU A 1 174 ? 20.450 -9.939 55.344 1.00 7.86 199 LEU A C 1
ATOM 1433 O O . LEU A 1 174 ? 19.423 -9.337 55.774 1.00 8.63 199 LEU A O 1
ATOM 1438 N N . SER A 1 175 ? 21.292 -9.430 54.464 1.00 7.61 200 SER A N 1
ATOM 1439 C CA . SER A 1 175 ? 21.084 -8.116 53.859 1.00 7.60 200 SER A CA 1
ATOM 1440 C C . SER A 1 175 ? 19.817 -8.137 53.055 1.00 7.25 200 SER A C 1
ATOM 1441 O O . SER A 1 175 ? 19.266 -9.172 52.689 1.00 7.20 200 SER A O 1
ATOM 1444 N N . ALA A 1 176 ? 19.345 -6.897 52.709 1.00 7.83 201 ALA A N 1
ATOM 1445 C CA . ALA A 1 176 ? 18.127 -6.811 51.902 1.00 8.16 201 ALA A CA 1
ATOM 1446 C C . ALA A 1 176 ? 18.327 -7.571 50.577 1.00 7.52 201 ALA A C 1
ATOM 1447 O O . ALA A 1 176 ? 17.447 -8.334 50.156 1.00 7.95 201 ALA A O 1
ATOM 1449 N N . ARG A 1 177 ? 19.447 -7.326 49.910 1.00 7.10 202 ARG A N 1
ATOM 1450 C CA . ARG A 1 177 ? 19.677 -7.977 48.626 1.00 6.87 202 ARG A CA 1
ATOM 1451 C C . ARG A 1 177 ? 19.714 -9.513 48.766 1.00 6.58 202 ARG A C 1
ATOM 1452 O O . ARG A 1 177 ? 19.199 -10.225 47.921 1.00 6.80 202 ARG A O 1
ATOM 1460 N N . SER A 1 178 ? 20.353 -9.976 49.829 1.00 6.34 203 SER A N 1
ATOM 1461 C CA . SER A 1 178 ? 20.429 -11.429 50.060 1.00 6.00 203 SER A CA 1
ATOM 1462 C C . SER A 1 178 ? 19.061 -12.032 50.369 1.00 5.69 203 SER A C 1
ATOM 1463 O O . SER A 1 178 ? 18.736 -13.114 49.852 1.00 5.85 203 SER A O 1
ATOM 1468 N N . GLN A 1 179 ? 18.247 -11.374 51.194 1.00 5.82 204 GLN A N 1
ATOM 1469 C CA . GLN A 1 179 ? 16.892 -11.861 51.417 1.00 5.89 204 GLN A CA 1
ATOM 1470 C C . GLN A 1 179 ? 16.116 -11.972 50.134 1.00 5.69 204 GLN A C 1
ATOM 1471 O O . GLN A 1 179 ? 15.379 -12.944 49.902 1.00 6.28 204 GLN A O 1
ATOM 1477 N N . ARG A 1 180 ? 16.246 -10.936 49.287 1.00 5.80 205 ARG A N 1
ATOM 1478 C CA . ARG A 1 180 ? 15.546 -10.924 48.007 1.00 5.66 205 ARG A CA 1
ATOM 1479 C C . ARG A 1 180 ? 16.047 -12.039 47.074 1.00 5.29 205 ARG A C 1
ATOM 1480 O O . ARG A 1 180 ? 15.267 -12.633 46.326 1.00 5.65 205 ARG A O 1
ATOM 1488 N N . GLN A 1 181 ? 17.352 -12.311 47.107 1.00 5.17 206 GLN A N 1
ATOM 1489 C CA . GLN A 1 181 ? 17.933 -13.375 46.282 1.00 5.13 206 GLN A CA 1
ATOM 1490 C C . GLN A 1 181 ? 17.402 -14.765 46.727 1.00 5.11 206 GLN A C 1
ATOM 1491 O O . GLN A 1 181 ? 17.078 -15.603 45.874 1.00 5.12 206 GLN A O 1
ATOM 1497 N N . LEU A 1 182 ? 17.366 -15.005 48.030 1.00 5.07 207 LEU A N 1
ATOM 1498 C CA . LEU A 1 182 ? 16.941 -16.320 48.514 1.00 5.01 207 LEU A CA 1
ATOM 1499 C C . LEU A 1 182 ? 15.508 -16.592 48.086 1.00 5.15 207 LEU A C 1
ATOM 1500 O O . LEU A 1 182 ? 15.127 -17.673 47.628 1.00 5.49 207 LEU A O 1
ATOM 1505 N N . LEU A 1 183 ? 14.642 -15.552 48.265 1.00 5.28 208 LEU A N 1
ATOM 1506 C CA . LEU A 1 183 ? 13.258 -15.637 47.838 1.00 5.71 208 LEU A CA 1
ATOM 1507 C C . LEU A 1 183 ? 13.153 -15.919 46.366 1.00 5.52 208 LEU A C 1
ATOM 1508 O O . LEU A 1 183 ? 12.377 -16.787 45.930 1.00 5.79 208 LEU A O 1
ATOM 1513 N N . GLN A 1 184 ? 13.899 -15.182 45.544 1.00 5.27 209 GLN A N 1
ATOM 1514 C CA . GLN A 1 184 ? 13.801 -15.357 44.097 1.00 5.65 209 GLN A CA 1
ATOM 1515 C C . GLN A 1 184 ? 14.219 -16.765 43.681 1.00 5.09 209 GLN A C 1
ATOM 1516 O O . GLN A 1 184 ? 13.617 -17.361 42.780 1.00 5.85 209 GLN A O 1
ATOM 1522 N N . TRP A 1 185 ? 15.269 -17.337 44.308 1.00 5.26 210 TRP A N 1
ATOM 1523 C CA . TRP A 1 185 ? 15.630 -18.711 43.990 1.00 5.35 210 TRP A CA 1
ATOM 1524 C C . TRP A 1 185 ? 14.466 -19.672 44.236 1.00 5.29 210 TRP A C 1
ATOM 1525 O O . TRP A 1 185 ? 14.190 -20.564 43.438 1.00 5.83 210 TRP A O 1
ATOM 1536 N N . MET A 1 186 ? 13.748 -19.506 45.366 1.00 5.14 211 MET A N 1
ATOM 1537 C CA . MET A 1 186 ? 12.574 -20.352 45.612 1.00 5.34 211 MET A CA 1
ATOM 1538 C C . MET A 1 186 ? 11.441 -20.129 44.617 1.00 5.38 211 MET A C 1
ATOM 1539 O O . MET A 1 186 ? 10.747 -21.059 44.190 1.00 5.82 211 MET A O 1
ATOM 1544 N N . VAL A 1 187 ? 11.220 -18.847 44.226 1.00 5.25 212 VAL A N 1
ATOM 1545 C CA . VAL A 1 187 ? 10.217 -18.536 43.210 1.00 5.61 212 VAL A CA 1
ATOM 1546 C C . VAL A 1 187 ? 10.530 -19.267 41.915 1.00 5.81 212 VAL A C 1
ATOM 1547 O O . VAL A 1 187 ? 9.632 -19.698 41.191 1.00 6.92 212 VAL A O 1
ATOM 1551 N N . ASP A 1 188 ? 11.821 -19.393 41.606 1.00 5.84 213 ASP A N 1
ATOM 1552 C CA . ASP A 1 188 ? 12.319 -19.951 40.370 1.00 6.38 213 ASP A CA 1
ATOM 1553 C C . ASP A 1 188 ? 12.434 -21.485 40.364 1.00 5.89 213 ASP A C 1
ATOM 1554 O O . ASP A 1 188 ? 12.923 -22.018 39.364 1.00 7.28 213 ASP A O 1
ATOM 1563 N N . ASP A 1 189 ? 11.988 -22.185 41.375 1.00 6.17 214 ASP A N 1
ATOM 1564 C CA . ASP A 1 189 ? 12.071 -23.646 41.363 1.00 5.97 214 ASP A CA 1
ATOM 1565 C C . ASP A 1 189 ? 11.494 -24.205 40.044 1.00 6.69 214 ASP A C 1
ATOM 1566 O O . ASP A 1 189 ? 10.336 -23.926 39.711 1.00 9.17 214 ASP A O 1
ATOM 1571 N N . ARG A 1 190 ? 12.265 -25.050 39.373 1.00 6.58 215 ARG A N 1
ATOM 1572 C CA . ARG A 1 190 ? 11.838 -25.687 38.148 1.00 7.64 215 ARG A CA 1
ATOM 1573 C C . ARG A 1 190 ? 11.348 -27.091 38.350 1.00 8.17 215 ARG A C 1
ATOM 1574 O O . ARG A 1 190 ? 10.719 -27.692 37.493 1.00 11.19 215 ARG A O 1
ATOM 1582 N N . VAL A 1 191 ? 11.661 -27.718 39.492 1.00 7.63 216 VAL A N 1
ATOM 1583 C CA . VAL A 1 191 ? 11.318 -29.112 39.727 1.00 7.89 216 VAL A CA 1
ATOM 1584 C C . VAL A 1 191 ? 9.827 -29.264 40.008 1.00 8.30 216 VAL A C 1
ATOM 1585 O O . VAL A 1 191 ? 9.150 -30.078 39.355 1.00 11.25 216 VAL A O 1
ATOM 1589 N N . ALA A 1 192 ? 9.285 -28.493 40.934 1.00 7.98 217 ALA A N 1
ATOM 1590 C CA . ALA A 1 192 ? 7.889 -28.596 41.314 1.00 8.44 217 ALA A CA 1
ATOM 1591 C C . ALA A 1 192 ? 7.115 -27.295 41.079 1.00 8.53 217 ALA A C 1
ATOM 1592 O O . ALA A 1 192 ? 5.862 -27.382 40.943 1.00 10.05 217 ALA A O 1
ATOM 1594 N N . GLY A 1 193 ? 7.712 -26.113 41.038 1.00 9.92 218 GLY A N 1
ATOM 1595 C CA . GLY A 1 193 ? 6.993 -24.881 40.952 1.00 9.23 218 GLY A CA 1
ATOM 1596 C C . GLY A 1 193 ? 6.020 -24.817 39.792 1.00 8.40 218 GLY A C 1
ATOM 1597 O O . GLY A 1 193 ? 4.841 -24.502 39.973 1.00 8.44 218 GLY A O 1
ATOM 1598 N N . PRO A 1 194 ? 6.469 -25.097 38.562 1.00 9.37 219 PRO A N 1
ATOM 1599 C CA . PRO A 1 194 ? 5.537 -24.992 37.416 1.00 9.57 219 PRO A CA 1
ATOM 1600 C C . PRO A 1 194 ? 4.373 -25.961 37.548 1.00 9.44 219 PRO A C 1
ATOM 1601 O O . PRO A 1 194 ? 3.223 -25.628 37.234 1.00 10.12 219 PRO A O 1
ATOM 1605 N N . LEU A 1 195 ? 4.662 -27.197 38.005 1.00 9.45 220 LEU A N 1
ATOM 1606 C CA . LEU A 1 195 ? 3.558 -28.164 38.190 1.00 10.52 220 LEU A CA 1
ATOM 1607 C C . LEU A 1 195 ? 2.568 -27.668 39.223 1.00 9.21 220 LEU A C 1
ATOM 1608 O O . LEU A 1 195 ? 1.344 -27.710 39.032 1.00 10.86 220 LEU A O 1
ATOM 1613 N N . ILE A 1 196 ? 3.097 -27.180 40.356 1.00 8.62 221 ILE A N 1
ATOM 1614 C CA . ILE A 1 196 ? 2.180 -26.643 41.396 1.00 7.85 221 ILE A CA 1
ATOM 1615 C C . ILE A 1 196 ? 1.349 -25.500 40.836 1.00 8.05 221 ILE A C 1
ATOM 1616 O O . ILE A 1 196 ? 0.125 -25.449 41.050 1.00 8.96 221 ILE A O 1
ATOM 1621 N N . ARG A 1 197 ? 1.955 -24.561 40.067 1.00 8.77 222 ARG A N 1
ATOM 1622 C CA . ARG A 1 197 ? 1.129 -23.451 39.518 1.00 9.45 222 ARG A CA 1
ATOM 1623 C C . ARG A 1 197 ? 0.065 -23.974 38.604 1.00 11.27 222 ARG A C 1
ATOM 1624 O O . ARG A 1 197 ? -1.059 -23.375 38.602 1.00 14.44 222 ARG A O 1
ATOM 1632 N N . SER A 1 198 ? 0.307 -25.019 37.846 1.00 12.25 223 SER A N 1
ATOM 1633 C CA . SER A 1 198 ? -0.704 -25.569 36.956 1.00 15.41 223 SER A CA 1
ATOM 1634 C C A SER A 1 198 ? -1.901 -26.260 37.607 0.60 14.71 223 SER A C 1
ATOM 1635 C C B SER A 1 198 ? -1.959 -25.977 37.686 0.40 15.30 223 SER A C 1
ATOM 1636 O O A SER A 1 198 ? -2.871 -26.645 36.925 0.60 17.01 223 SER A O 1
ATOM 1637 O O B SER A 1 198 ? -3.013 -25.793 37.058 0.40 16.67 223 SER A O 1
ATOM 1640 N N . VAL A 1 199 ? -1.832 -26.431 38.927 1.00 12.48 224 VAL A N 1
ATOM 1641 C CA . VAL A 1 199 ? -2.966 -26.913 39.675 1.00 12.96 224 VAL A CA 1
ATOM 1642 C C . VAL A 1 199 ? -3.408 -25.967 40.768 1.00 10.96 224 VAL A C 1
ATOM 1643 O O . VAL A 1 199 ? -4.388 -26.253 41.478 1.00 13.38 224 VAL A O 1
ATOM 1647 N N . LEU A 1 200 ? -2.794 -24.832 40.949 1.00 9.74 225 LEU A N 1
ATOM 1648 C CA . LEU A 1 200 ? -3.250 -23.833 41.914 1.00 8.44 225 LEU A CA 1
ATOM 1649 C C . LEU A 1 200 ? -4.334 -22.969 41.286 1.00 8.30 225 LEU A C 1
ATOM 1650 O O . LEU A 1 200 ? -4.231 -22.562 40.121 1.00 10.12 225 LEU A O 1
ATOM 1659 N N . PRO A 1 201 ? -5.358 -22.598 42.028 1.00 8.00 226 PRO A N 1
ATOM 1660 C CA . PRO A 1 201 ? -6.326 -21.614 41.500 1.00 8.44 226 PRO A CA 1
ATOM 1661 C C . PRO A 1 201 ? -5.613 -20.333 41.126 1.00 7.37 226 PRO A C 1
ATOM 1662 O O . PRO A 1 201 ? -4.571 -19.954 41.741 1.00 7.08 226 PRO A O 1
ATOM 1666 N N . ALA A 1 202 ? -6.186 -19.602 40.215 1.00 8.49 227 ALA A N 1
ATOM 1667 C CA . ALA A 1 202 ? -5.722 -18.244 39.927 1.00 7.92 227 ALA A CA 1
ATOM 1668 C C . ALA A 1 202 ? -5.658 -17.451 41.213 1.00 7.52 227 ALA A C 1
ATOM 1669 O O . ALA A 1 202 ? -6.515 -17.506 42.097 1.00 8.48 227 ALA A O 1
ATOM 1671 N N . GLY A 1 203 ? -4.602 -16.619 41.307 1.00 7.32 228 GLY A N 1
ATOM 1672 C CA . GLY A 1 203 ? -4.433 -15.707 42.410 1.00 8.07 228 GLY A CA 1
ATOM 1673 C C . GLY A 1 203 ? -3.501 -16.144 43.505 1.00 7.28 228 GLY A C 1
ATOM 1674 O O . GLY A 1 203 ? -3.173 -15.369 44.385 1.00 9.57 228 GLY A O 1
ATOM 1675 N N . TRP A 1 204 ? -3.102 -17.429 43.469 1.00 6.71 229 TRP A N 1
ATOM 1676 C CA . TRP A 1 204 ? -2.242 -17.973 44.543 1.00 7.01 229 TRP A CA 1
ATOM 1677 C C . TRP A 1 204 ? -0.793 -17.907 44.156 1.00 7.08 229 TRP A C 1
ATOM 1678 O O . TRP A 1 204 ? -0.356 -18.416 43.130 1.00 10.57 229 TRP A O 1
ATOM 1689 N N . PHE A 1 205 ? 0.000 -17.306 45.038 1.00 6.39 230 PHE A N 1
ATOM 1690 C CA . PHE A 1 205 ? 1.459 -17.257 44.979 1.00 5.91 230 PHE A CA 1
ATOM 1691 C C . PHE A 1 205 ? 2.035 -18.609 45.383 1.00 5.81 230 PHE A C 1
ATOM 1692 O O . PHE A 1 205 ? 1.591 -19.161 46.417 1.00 6.65 230 PHE A O 1
ATOM 1700 N N . ILE A 1 206 ? 3.099 -19.061 44.707 1.00 6.08 231 ILE A N 1
ATOM 1701 C CA . ILE A 1 206 ? 3.894 -20.166 45.218 1.00 6.06 231 ILE A CA 1
ATOM 1702 C C . ILE A 1 206 ? 5.377 -19.893 44.990 1.00 5.72 231 ILE A C 1
ATOM 1703 O O . ILE A 1 206 ? 5.811 -19.446 43.927 1.00 6.02 231 ILE A O 1
ATOM 1708 N N . ALA A 1 207 ? 6.167 -20.250 46.025 1.00 5.43 232 ALA A N 1
ATOM 1709 C CA . ALA A 1 207 ? 7.602 -20.405 45.920 1.00 5.46 232 ALA A CA 1
ATOM 1710 C C . ALA A 1 207 ? 7.954 -21.641 46.750 1.00 5.61 232 ALA A C 1
ATOM 1711 O O . ALA A 1 207 ? 7.269 -21.919 47.733 1.00 6.66 232 ALA A O 1
ATOM 1713 N N . ASP A 1 208 ? 8.956 -22.456 46.374 1.00 5.56 233 ASP A N 1
ATOM 1714 C CA . ASP A 1 208 ? 9.081 -23.733 47.060 1.00 5.63 233 ASP A CA 1
ATOM 1715 C C . ASP A 1 208 ? 10.450 -24.352 46.855 1.00 5.65 233 ASP A C 1
ATOM 1716 O O . ASP A 1 208 ? 11.184 -24.031 45.892 1.00 6.55 233 ASP A O 1
ATOM 1721 N N . LYS A 1 209 ? 10.750 -25.311 47.740 1.00 5.62 234 LYS A N 1
ATOM 1722 C CA . LYS A 1 209 ? 11.785 -26.328 47.506 1.00 5.52 234 LYS A CA 1
ATOM 1723 C C . LYS A 1 209 ? 11.236 -27.659 48.006 1.00 5.59 234 LYS A C 1
ATOM 1724 O O . LYS A 1 209 ? 10.752 -27.747 49.146 1.00 5.92 234 LYS A O 1
ATOM 1730 N N . THR A 1 210 ? 11.341 -28.695 47.189 1.00 6.20 235 THR A N 1
ATOM 1731 C CA . THR A 1 210 ? 10.924 -30.050 47.552 1.00 6.30 235 THR A CA 1
ATOM 1732 C C . THR A 1 210 ? 12.116 -30.932 47.885 1.00 5.90 235 THR A C 1
ATOM 1733 O O . THR A 1 210 ? 13.269 -30.647 47.584 1.00 7.24 235 THR A O 1
ATOM 1737 N N . GLY A 1 211 ? 11.789 -32.090 48.511 1.00 6.30 236 GLY A N 1
ATOM 1738 C CA . GLY A 1 211 ? 12.742 -33.141 48.741 1.00 6.73 236 GLY A CA 1
ATOM 1739 C C . GLY A 1 211 ? 12.029 -34.505 48.637 1.00 6.46 236 GLY A C 1
ATOM 1740 O O . GLY A 1 211 ? 10.811 -34.612 48.815 1.00 6.52 236 GLY A O 1
ATOM 1741 N N . ALA A 1 212 ? 12.839 -35.525 48.380 1.00 7.15 237 ALA A N 1
ATOM 1742 C CA . ALA A 1 212 ? 12.327 -36.885 48.229 1.00 7.57 237 ALA A CA 1
ATOM 1743 C C . ALA A 1 212 ? 13.358 -37.889 48.644 1.00 8.44 237 ALA A C 1
ATOM 1744 O O . ALA A 1 212 ? 14.549 -37.651 48.537 1.00 11.09 237 ALA A O 1
ATOM 1746 N N . SER A 1 213 ? 12.878 -39.043 49.111 1.00 8.73 238 SER A N 1
ATOM 1747 C CA . SER A 1 213 ? 13.711 -40.233 49.287 1.00 9.53 238 SER A CA 1
ATOM 1748 C C . SER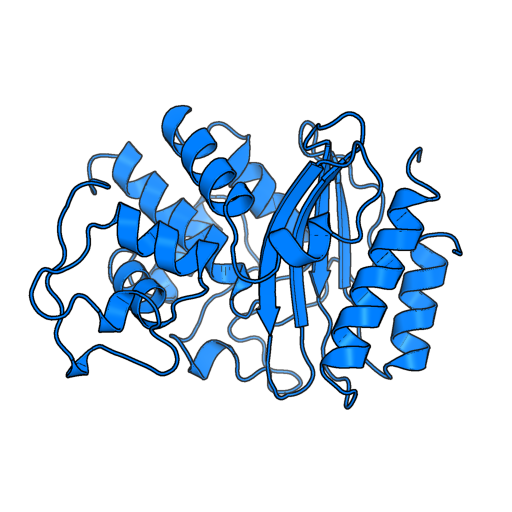 A 1 213 ? 12.956 -41.433 48.719 1.00 10.38 238 SER A C 1
ATOM 1749 O O . SER A 1 213 ? 11.726 -41.527 48.843 1.00 12.55 238 SER A O 1
ATOM 1752 N N . GLU A 1 214 ? 13.677 -42.381 48.159 1.00 12.71 240 GLU A N 1
ATOM 1753 C CA . GLU A 1 214 ? 12.972 -43.582 47.654 1.00 14.67 240 GLU A CA 1
ATOM 1754 C C . GLU A 1 214 ? 12.426 -44.355 48.857 1.00 14.33 240 GLU A C 1
ATOM 1755 O O . GLU A 1 214 ? 11.448 -45.100 48.705 1.00 19.12 240 GLU A O 1
ATOM 1761 N N . ARG A 1 215 ? 12.977 -44.214 50.047 1.00 12.43 241 ARG A N 1
ATOM 1762 C CA . ARG A 1 215 ? 12.518 -44.972 51.246 1.00 14.04 241 ARG A CA 1
ATOM 1763 C C . ARG A 1 215 ? 11.406 -44.251 51.973 1.00 12.33 241 ARG A C 1
ATOM 1764 O O . ARG A 1 215 ? 11.437 -43.916 53.167 1.00 19.80 241 ARG A O 1
ATOM 1768 N N . GLY A 1 216 ? 10.318 -43.889 51.328 1.00 10.30 242 GLY A N 1
ATOM 1769 C CA . GLY A 1 216 ? 9.105 -43.467 51.883 1.00 11.86 242 GLY A CA 1
ATOM 1770 C C A GLY A 1 216 ? 9.023 -42.152 52.584 0.67 7.57 242 GLY A C 1
ATOM 1771 C C B GLY A 1 216 ? 9.052 -41.885 51.990 0.33 13.22 242 GLY A C 1
ATOM 1772 O O A GLY A 1 216 ? 8.222 -42.006 53.462 0.67 8.39 242 GLY A O 1
ATOM 1773 O O B GLY A 1 216 ? 8.169 -40.981 51.801 0.33 12.71 242 GLY A O 1
ATOM 1774 N N A ALA A 1 217 ? 9.772 -41.195 52.036 0.67 7.08 243 ALA A N 1
ATOM 1775 N N B ALA A 1 217 ? 10.181 -41.208 52.348 0.33 10.11 243 ALA A N 1
ATOM 1776 C CA A ALA A 1 217 ? 9.765 -39.831 52.546 0.67 7.94 243 ALA A CA 1
ATOM 1777 C CA B ALA A 1 217 ? 10.051 -39.804 52.774 0.33 10.72 243 ALA A CA 1
ATOM 1778 C C A ALA A 1 217 ? 9.567 -38.857 51.413 0.67 6.74 243 ALA A C 1
ATOM 1779 C C B ALA A 1 217 ? 9.980 -38.809 51.618 0.33 8.89 243 ALA A C 1
ATOM 1780 O O A ALA A 1 217 ? 9.830 -39.110 50.227 0.67 6.38 243 ALA A O 1
ATOM 1781 O O B ALA A 1 217 ? 10.659 -39.033 50.615 0.33 11.60 243 ALA A O 1
ATOM 1784 N N A ARG A 1 218 ? 9.134 -37.660 51.856 0.67 6.69 244 ARG A N 1
ATOM 1785 N N B ARG A 1 218 ? 9.211 -37.732 51.739 0.33 9.06 244 ARG A N 1
ATOM 1786 C CA . ARG A 1 218 ? 8.842 -36.619 50.873 1.00 7.41 244 ARG A CA 1
ATOM 1787 C C . ARG A 1 218 ? 8.730 -35.333 51.685 1.00 7.72 244 ARG A C 1
ATOM 1788 O O . ARG A 1 218 ? 8.321 -35.380 52.853 1.00 10.82 244 ARG A O 1
ATOM 1796 N N . GLY A 1 219 ? 9.041 -34.190 51.089 1.00 7.08 245 GLY A N 1
ATOM 1797 C CA . GLY A 1 219 ? 8.827 -32.951 51.8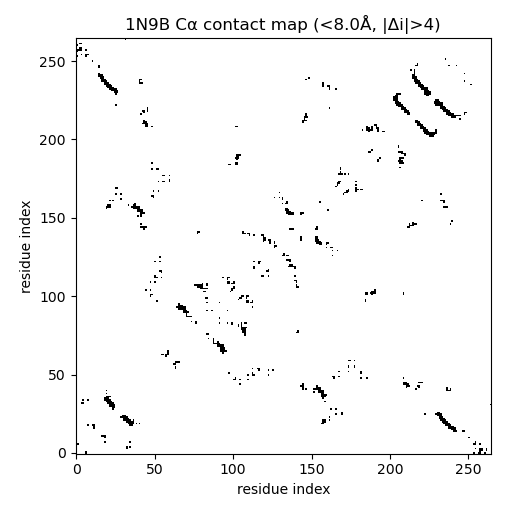05 1.00 8.75 245 GLY A CA 1
ATOM 1798 C C . GLY A 1 219 ? 8.772 -31.752 50.887 1.00 6.59 245 GLY A C 1
ATOM 1799 O O . GLY A 1 219 ? 9.208 -31.794 49.747 1.00 6.46 245 GLY A O 1
ATOM 1800 N N . ILE A 1 220 ? 8.233 -30.682 51.449 1.00 6.35 246 ILE A N 1
ATOM 1801 C CA . ILE A 1 220 ? 8.198 -29.399 50.754 1.00 5.86 246 ILE A CA 1
ATOM 1802 C C . ILE A 1 220 ? 8.277 -28.285 51.798 1.00 5.50 246 ILE A C 1
ATOM 1803 O O . ILE A 1 220 ? 7.646 -28.356 52.872 1.00 6.32 246 ILE A O 1
ATOM 1812 N N . VAL A 1 221 ? 9.065 -27.256 51.458 1.00 5.53 247 VAL A N 1
ATOM 1813 C CA . VAL A 1 221 ? 9.050 -25.986 52.178 1.00 5.70 247 VAL A CA 1
ATOM 1814 C C . VAL A 1 221 ? 8.565 -24.955 51.168 1.00 5.56 247 VAL A C 1
ATOM 1815 O O . VAL A 1 221 ? 9.096 -24.868 50.060 1.00 6.99 247 VAL A O 1
ATOM 1822 N N . ALA A 1 222 ? 7.525 -24.214 51.528 1.00 6.33 248 ALA A N 1
ATOM 1823 C CA . ALA A 1 222 ? 6.861 -23.372 50.560 1.00 6.76 248 ALA A CA 1
ATOM 1824 C C . ALA A 1 222 ? 6.419 -22.059 51.177 1.00 5.61 248 ALA A C 1
ATOM 1825 O O . ALA A 1 222 ? 6.175 -21.941 52.370 1.00 6.61 248 ALA A O 1
ATOM 1827 N N . LEU A 1 223 ? 6.260 -21.076 50.279 1.00 5.46 249 LEU A N 1
ATOM 1828 C CA . LEU A 1 223 ? 5.559 -19.818 50.567 1.00 5.35 249 LEU A CA 1
ATOM 1829 C C . LEU A 1 223 ? 4.299 -19.829 49.715 1.00 5.71 249 LEU A C 1
ATOM 1830 O O . LEU A 1 223 ? 4.388 -20.124 48.508 1.00 6.56 249 LEU A O 1
ATOM 1839 N N . LEU A 1 224 ? 3.167 -19.495 50.324 1.00 5.98 250 LEU A N 1
ATOM 1840 C CA . LEU A 1 224 ? 1.863 -19.660 49.686 1.00 6.22 250 LEU A CA 1
ATOM 1841 C C . LEU A 1 224 ? 0.962 -18.553 50.140 1.00 6.23 250 LEU A C 1
ATOM 1842 O O . LEU A 1 224 ? 0.948 -18.187 51.350 1.00 7.47 250 LEU A O 1
ATOM 1847 N N . GLY A 1 225 ? 0.103 -18.020 49.261 1.00 6.12 251 GLY A N 1
ATOM 1848 C CA . GLY A 1 225 ? -0.962 -17.158 49.712 1.00 6.64 251 GLY A CA 1
ATOM 1849 C C . GLY A 1 225 ? -1.800 -16.652 48.554 1.00 6.45 251 GLY A C 1
ATOM 1850 O O . GLY A 1 225 ? -1.384 -16.684 47.412 1.00 7.03 251 GLY A O 1
ATOM 1851 N N . PRO A 1 226 ? -2.986 -16.174 48.883 1.00 7.24 252 PRO A N 1
ATOM 1852 C CA . PRO A 1 226 ? -3.896 -15.578 47.910 1.00 8.15 252 PRO A CA 1
ATOM 1853 C C . PRO A 1 226 ? -3.460 -14.151 47.617 1.00 7.68 252 PRO A C 1
ATOM 1854 O O . PRO A 1 226 ? -2.551 -13.596 48.221 1.00 8.37 252 PRO A O 1
ATOM 1858 N N . ASN A 1 227 ? -4.123 -13.536 46.645 1.00 8.49 254 ASN A N 1
ATOM 1859 C CA . ASN A 1 227 ? -3.864 -12.155 46.240 1.00 10.00 254 ASN A CA 1
ATOM 1860 C C . ASN A 1 227 ? -2.389 -12.019 45.836 1.00 9.47 254 ASN A C 1
ATOM 1861 O O . ASN A 1 227 ? -1.754 -10.955 45.922 1.00 12.61 254 ASN A O 1
ATOM 1870 N N . ASN A 1 228 ? -1.828 -13.080 45.264 1.00 8.44 255 ASN A N 1
ATOM 1871 C CA . ASN A 1 228 ? -0.467 -13.041 44.699 1.00 8.79 255 ASN A CA 1
ATOM 1872 C C . ASN A 1 228 ? 0.566 -12.589 45.733 1.00 7.87 255 ASN A C 1
ATOM 1873 O O . ASN A 1 228 ? 1.568 -11.994 45.360 1.00 9.11 255 ASN A O 1
ATOM 1878 N N . LYS A 1 229 ? 0.369 -12.978 46.983 1.00 8.22 256 LYS A N 1
ATOM 1879 C CA . LYS A 1 229 ? 1.267 -12.601 48.071 1.00 8.45 256 LYS A CA 1
ATOM 1880 C C . LYS A 1 229 ? 1.803 -13.826 48.781 1.00 7.77 256 LYS A C 1
ATOM 1881 O O . LYS A 1 229 ? 1.064 -14.802 49.033 1.00 8.42 256 LYS A O 1
ATOM 1887 N N . ALA A 1 230 ? 3.066 -13.764 49.180 1.00 8.25 257 ALA A N 1
ATOM 1888 C CA A ALA A 1 230 ? 3.703 -14.830 49.960 0.76 7.62 257 ALA A CA 1
ATOM 1889 C CA B ALA A 1 230 ? 3.709 -14.690 50.076 0.24 8.47 257 ALA A CA 1
ATOM 1890 C C A ALA A 1 230 ? 3.281 -14.695 51.443 0.76 6.93 257 ALA A C 1
ATOM 1891 C C B ALA A 1 230 ? 3.059 -14.292 51.403 0.24 9.59 257 ALA A C 1
ATOM 1892 O O A ALA A 1 230 ? 4.051 -14.264 52.310 0.76 8.88 257 ALA A O 1
ATOM 1893 O O B ALA A 1 230 ? 3.455 -13.301 51.990 0.24 13.89 257 ALA A O 1
ATOM 1896 N N A GLU A 1 231 ? 2.034 -15.044 51.725 0.76 6.61 258 GLU A N 1
ATOM 1897 N N B GLU A 1 231 ? 2.068 -15.086 51.758 0.24 7.60 258 GLU A N 1
ATOM 1898 C CA . GLU A 1 231 ? 1.463 -14.753 53.034 1.00 6.62 258 GLU A CA 1
ATOM 1899 C C . GLU A 1 231 ? 1.984 -15.692 54.098 1.00 6.15 258 GLU A C 1
ATOM 1900 O O . GLU A 1 231 ? 2.218 -15.258 55.252 1.00 7.16 258 GLU A O 1
ATOM 1906 N N . ARG A 1 232 ? 2.100 -16.983 53.783 1.00 5.91 259 ARG A N 1
ATOM 1907 C CA . ARG A 1 232 ? 2.409 -18.007 54.789 1.00 5.92 259 ARG A CA 1
ATOM 1908 C C . ARG A 1 232 ? 3.547 -18.888 54.313 1.00 5.69 259 ARG A C 1
ATOM 1909 O O . ARG A 1 232 ? 3.692 -19.200 53.135 1.00 7.54 259 ARG A O 1
ATOM 1917 N N . ILE A 1 233 ? 4.324 -19.335 55.297 1.00 5.78 260 ILE A N 1
ATOM 1918 C CA . ILE A 1 233 ? 5.230 -20.465 55.149 1.00 5.73 260 ILE A CA 1
ATOM 1919 C C . ILE A 1 233 ? 4.450 -21.732 55.456 1.00 5.73 260 ILE A C 1
ATOM 1920 O O . ILE A 1 233 ? 3.738 -21.814 56.469 1.00 7.39 260 ILE A O 1
ATOM 1929 N N . VAL A 1 234 ? 4.570 -22.731 54.575 1.00 5.96 261 VAL A N 1
ATOM 1930 C CA . VAL A 1 234 ? 3.966 -24.045 54.796 1.00 6.06 261 VAL A CA 1
ATOM 1931 C C . VAL A 1 234 ? 5.106 -25.051 54.649 1.00 5.98 261 VAL A C 1
ATOM 1932 O O . VAL A 1 234 ? 5.773 -25.096 53.602 1.00 7.08 261 VAL A O 1
ATOM 1936 N N . VAL A 1 235 ? 5.313 -25.853 55.694 1.00 5.78 262 VAL A N 1
ATOM 1937 C CA . VAL A 1 235 ? 6.309 -26.916 55.699 1.00 5.85 262 VAL A CA 1
ATOM 1938 C C . VAL A 1 235 ? 5.554 -28.222 55.903 1.00 6.31 262 VAL A C 1
ATOM 1939 O O . VAL A 1 235 ? 4.835 -28.355 56.899 1.00 7.16 262 VAL A O 1
ATOM 1943 N N . ILE A 1 236 ? 5.747 -29.175 54.980 1.00 6.23 263 ILE A N 1
ATOM 1944 C CA . ILE A 1 236 ? 5.133 -30.509 55.111 1.00 6.19 263 ILE A CA 1
ATOM 1945 C C . ILE A 1 236 ? 6.206 -31.545 54.852 1.00 6.16 263 ILE A C 1
ATOM 1946 O O . ILE A 1 236 ? 6.854 -31.532 53.806 1.00 7.23 263 ILE A O 1
ATOM 1951 N N . TYR A 1 237 ? 6.368 -32.477 55.796 1.00 6.06 264 TYR A N 1
ATOM 1952 C CA . TYR A 1 237 ? 7.227 -33.641 55.599 1.00 5.93 264 TYR A CA 1
ATOM 1953 C C . TYR A 1 237 ? 6.392 -34.895 55.831 1.00 6.46 264 TYR A C 1
ATOM 1954 O O . TYR A 1 237 ? 5.445 -34.929 56.626 1.00 7.02 264 TYR A O 1
ATOM 1963 N N A LEU A 1 238 ? 6.732 -35.969 55.100 0.55 7.51 265 LEU A N 1
ATOM 1964 N N B LEU A 1 238 ? 6.846 -35.961 55.185 0.45 7.38 265 LEU A N 1
ATOM 1965 C CA A LEU A 1 238 ? 6.207 -37.347 55.143 0.55 6.61 265 LEU A CA 1
ATOM 1966 C CA B LEU A 1 238 ? 6.278 -37.256 55.617 0.45 7.19 265 LEU A CA 1
ATOM 1967 C C . LEU A 1 238 ? 7.372 -38.276 55.481 1.00 6.90 265 LEU A C 1
ATOM 1968 O O . LEU A 1 238 ? 8.394 -38.120 54.824 1.00 7.41 265 LEU A O 1
ATOM 1977 N N . ARG A 1 239 ? 7.169 -39.318 56.297 1.00 6.69 266 ARG A N 1
ATOM 1978 C CA . ARG A 1 239 ? 8.165 -40.362 56.416 1.00 7.20 266 ARG A CA 1
ATOM 1979 C C . ARG A 1 239 ? 7.484 -41.690 56.775 1.00 6.95 266 ARG A C 1
ATOM 1980 O O . ARG A 1 239 ? 6.359 -41.738 57.262 1.00 7.67 266 ARG A O 1
ATOM 1988 N N . ASP A 1 240 ? 8.246 -42.763 56.515 1.00 7.63 267 ASP A N 1
ATOM 1989 C CA . ASP A 1 240 ? 7.890 -44.115 56.941 1.00 8.77 267 ASP A CA 1
ATOM 1990 C C . ASP A 1 240 ? 6.534 -44.572 56.360 1.00 8.64 267 ASP A C 1
ATOM 1991 O O . ASP A 1 240 ? 5.750 -45.244 57.011 1.00 13.08 267 ASP A O 1
ATOM 1996 N N . THR A 1 241 ? 6.313 -44.241 55.092 1.00 8.61 268 THR A N 1
ATOM 1997 C CA . THR A 1 241 ? 5.205 -44.800 54.355 1.00 8.54 268 THR A CA 1
ATOM 1998 C C . THR A 1 241 ? 5.720 -45.703 53.251 1.00 7.98 268 THR A C 1
ATOM 1999 O O . THR A 1 241 ? 6.716 -45.344 52.636 1.00 9.21 268 THR A O 1
ATOM 2003 N N . PRO A 1 242 ? 5.039 -46.834 52.974 1.00 8.05 269 PRO A N 1
ATOM 2004 C CA . PRO A 1 242 ? 5.421 -47.683 51.827 1.00 8.84 269 PRO A CA 1
ATOM 2005 C C . PRO A 1 242 ? 4.801 -47.218 50.518 1.00 8.57 269 PRO A C 1
ATOM 2006 O O . PRO A 1 242 ? 4.977 -47.880 49.496 1.00 10.13 269 PRO A O 1
ATOM 2010 N N . ALA A 1 243 ? 4.085 -46.079 50.505 1.00 8.44 270 ALA A N 1
ATOM 2011 C CA . ALA A 1 243 ? 3.286 -45.695 49.358 1.00 8.77 270 ALA A CA 1
ATOM 2012 C C . ALA A 1 243 ? 4.148 -45.227 48.194 1.00 7.75 270 ALA A C 1
ATOM 2013 O O . ALA A 1 243 ? 5.289 -44.725 48.320 1.00 8.39 270 ALA A O 1
ATOM 2015 N N . SER A 1 244 ? 3.574 -45.324 47.013 1.00 8.05 271 SER A N 1
ATOM 2016 C CA . SER A 1 244 ? 4.136 -44.797 45.809 1.00 8.06 271 SER A CA 1
ATOM 2017 C C . SER A 1 244 ? 4.468 -43.295 45.972 1.00 8.34 271 SER A C 1
ATOM 2018 O O . SER A 1 244 ? 3.837 -42.553 46.696 1.00 8.91 271 SER A O 1
ATOM 2021 N N . MET A 1 245 ? 5.455 -42.877 45.160 1.00 8.34 272 MET A N 1
ATOM 2022 C CA . MET A 1 245 ? 5.749 -41.457 45.063 1.00 8.86 272 MET A CA 1
ATOM 2023 C C . MET A 1 245 ? 4.536 -40.658 44.650 1.00 8.96 272 MET A C 1
ATOM 2024 O O . MET A 1 245 ? 4.234 -39.571 45.182 1.00 9.19 272 MET A O 1
ATOM 2033 N N . ALA A 1 246 ? 3.747 -41.194 43.693 1.00 9.01 273 ALA A N 1
ATOM 2034 C CA . ALA A 1 246 ? 2.541 -40.507 43.251 1.00 9.18 273 ALA A CA 1
ATOM 2035 C C . ALA A 1 246 ? 1.564 -40.240 44.406 1.00 8.93 273 ALA A C 1
ATOM 2036 O O . ALA A 1 246 ? 1.018 -39.158 44.493 1.00 9.65 273 ALA A O 1
ATOM 2038 N N . GLU A 1 247 ? 1.351 -41.241 45.254 1.00 8.80 274 GLU A N 1
ATOM 2039 C CA . GLU A 1 247 ? 0.453 -41.078 46.384 1.00 8.70 274 GLU A CA 1
ATOM 2040 C C . GLU A 1 247 ? 1.052 -40.119 47.440 1.00 8.54 274 GLU A C 1
ATOM 2041 O O . GLU A 1 247 ? 0.249 -39.358 48.016 1.00 9.52 274 GLU A O 1
ATOM 2047 N N . ARG A 1 248 ? 2.351 -40.146 47.664 1.00 8.56 275 ARG A N 1
ATOM 2048 C CA . ARG A 1 248 ? 2.947 -39.134 48.519 1.00 8.22 275 ARG A CA 1
ATOM 2049 C C . ARG A 1 248 ? 2.645 -37.727 48.000 1.00 7.89 275 ARG A C 1
ATOM 2050 O O . ARG A 1 248 ? 2.259 -36.829 48.740 1.00 9.14 275 ARG A O 1
ATOM 2058 N N . ASN A 1 249 ? 2.843 -37.547 46.704 1.00 8.05 276 ASN A N 1
ATOM 2059 C CA . ASN A 1 249 ? 2.593 -36.243 46.072 1.00 8.02 276 ASN A CA 1
ATOM 2060 C C . ASN A 1 249 ? 1.134 -35.827 46.228 1.00 8.12 276 ASN A C 1
ATOM 2061 O O . ASN A 1 249 ? 0.799 -34.686 46.535 1.00 8.64 276 ASN A O 1
ATOM 2066 N N . GLN A 1 250 ? 0.223 -36.790 45.952 1.00 8.23 277 GLN A N 1
ATOM 2067 C CA . GLN A 1 250 ? -1.195 -36.501 46.040 1.00 8.80 277 GLN A CA 1
ATOM 2068 C C . GLN A 1 250 ? -1.640 -36.155 47.434 1.00 8.46 277 GLN A C 1
ATOM 2069 O O . GLN A 1 250 ? -2.495 -35.266 47.613 1.00 9.13 277 GLN A O 1
ATOM 2080 N N . GLN A 1 251 ? -1.074 -36.784 48.440 1.00 8.62 278 GLN A N 1
ATOM 2081 C CA . GLN A 1 251 ? -1.476 -36.466 49.808 1.00 8.81 278 GLN A CA 1
ATOM 2082 C C . GLN A 1 251 ? -0.966 -35.076 50.212 1.00 8.03 278 GLN A C 1
ATOM 2083 O O . GLN A 1 251 ? -1.711 -34.331 50.857 1.00 8.96 278 GLN A O 1
ATOM 2093 N N . ILE A 1 252 ? 0.262 -34.730 49.836 1.00 7.67 279 ILE A N 1
ATOM 2094 C CA . ILE A 1 252 ? 0.725 -33.363 50.118 1.00 7.99 279 ILE A CA 1
ATOM 2095 C C . ILE A 1 252 ? -0.177 -32.358 49.410 1.00 8.17 279 ILE A C 1
ATOM 2096 O O . ILE A 1 252 ? -0.585 -31.333 49.989 1.00 8.29 279 ILE A O 1
ATOM 2101 N N . ALA A 1 253 ? -0.505 -32.616 48.151 1.00 7.85 280 ALA A N 1
ATOM 2102 C CA . ALA A 1 253 ? -1.406 -31.739 47.396 1.00 8.79 280 ALA A CA 1
ATOM 2103 C C . ALA A 1 253 ? -2.764 -31.642 48.073 1.00 8.75 280 ALA A C 1
ATOM 2104 O O . ALA A 1 253 ? -3.367 -30.561 48.105 1.00 9.88 280 ALA A O 1
ATOM 2106 N N . GLY A 1 254 ? -3.270 -32.727 48.637 1.00 8.87 281 GLY A N 1
ATOM 2107 C CA . GLY A 1 254 ? -4.509 -32.708 49.350 1.00 9.16 281 GLY A CA 1
ATOM 2108 C C . GLY A 1 254 ? -4.516 -31.842 50.599 1.00 8.35 281 GLY A C 1
ATOM 2109 O O . GLY A 1 254 ? -5.513 -31.187 50.922 1.00 8.72 281 GLY A O 1
ATOM 2110 N N . ILE A 1 255 ? -3.414 -31.839 51.341 1.00 7.87 282 ILE A N 1
ATOM 2111 C CA . ILE A 1 255 ? -3.254 -30.944 52.457 1.00 8.03 282 ILE A CA 1
ATOM 2112 C C . ILE A 1 255 ? -3.277 -29.500 51.927 1.00 8.63 282 ILE A C 1
ATOM 2113 O O . ILE A 1 255 ? -3.948 -28.627 52.508 1.00 9.06 282 ILE A O 1
ATOM 2118 N N . GLY A 1 256 ? -2.547 -29.232 50.841 1.00 8.47 283 GLY A N 1
ATOM 2119 C CA . GLY A 1 256 ? -2.634 -27.900 50.245 1.00 9.37 283 GLY A CA 1
ATOM 2120 C C . GLY A 1 256 ? -4.042 -27.500 49.848 1.00 8.90 283 GLY A C 1
ATOM 2121 O O . GLY A 1 256 ? -4.439 -26.348 50.068 1.00 10.15 283 GLY A O 1
ATOM 2122 N N . ALA A 1 257 ? -4.821 -28.427 49.265 1.00 8.72 284 ALA A N 1
ATOM 2123 C CA . ALA A 1 257 ? -6.189 -28.136 48.889 1.00 9.47 284 ALA A CA 1
ATOM 2124 C C . ALA A 1 257 ? -6.989 -27.708 50.108 1.00 9.48 284 ALA A C 1
ATOM 2125 O O . ALA A 1 257 ? -7.839 -26.804 50.064 1.00 10.33 284 ALA A O 1
ATOM 2127 N N . ALA A 1 258 ? -6.820 -28.431 51.220 1.00 9.72 285 ALA A N 1
ATOM 2128 C CA . ALA A 1 258 ? -7.535 -28.120 52.460 1.00 9.72 285 ALA A CA 1
ATOM 2129 C C . ALA A 1 258 ? -7.172 -26.737 52.947 1.00 9.48 285 ALA A C 1
ATOM 2130 O O . ALA A 1 258 ? -8.066 -26.017 53.388 1.00 11.12 285 ALA A O 1
ATOM 2132 N N . LEU A 1 259 ? -5.882 -26.349 52.897 1.00 9.48 286 LEU A N 1
ATOM 2133 C CA . LEU A 1 259 ? -5.496 -24.995 53.261 1.00 10.23 286 LEU A CA 1
ATOM 2134 C C . LEU A 1 259 ? -6.183 -23.946 52.380 1.00 10.46 286 LEU A C 1
ATOM 2135 O O . LEU A 1 259 ? -6.682 -22.937 52.898 1.00 12.22 286 LEU A O 1
ATOM 2140 N N . ILE A 1 260 ? -6.175 -24.192 51.054 1.00 10.05 287 ILE A N 1
ATOM 2141 C CA . ILE A 1 260 ? -6.733 -23.213 50.115 1.00 11.08 287 ILE A CA 1
ATOM 2142 C C . ILE A 1 260 ? -8.206 -23.036 50.349 1.00 11.42 287 ILE A C 1
ATOM 2143 O O . ILE A 1 260 ? -8.728 -21.899 50.276 1.00 14.80 287 ILE A O 1
ATOM 2148 N N . GLU A 1 261 ? -8.935 -24.134 50.591 1.00 11.14 288 GLU A N 1
ATOM 2149 C CA . GLU A 1 261 ? -10.380 -24.030 50.790 1.00 12.45 288 GLU A CA 1
ATOM 2150 C C . GLU A 1 261 ? -10.712 -23.452 52.134 1.00 14.64 288 GLU A C 1
ATOM 2151 O O . GLU A 1 261 ? -11.813 -22.900 52.268 1.00 23.61 288 GLU A O 1
ATOM 2157 N N . HIS A 1 262 ? -9.838 -23.488 53.115 1.00 12.55 289 HIS A N 1
ATOM 2158 C CA . HIS A 1 262 ? -10.092 -22.998 54.486 1.00 13.49 289 HIS A CA 1
ATOM 2159 C C . HIS A 1 262 ? -9.009 -22.076 54.946 1.00 12.77 289 HIS A C 1
ATOM 2160 O O . HIS A 1 262 ? -8.357 -22.264 55.968 1.00 19.16 289 HIS A O 1
ATOM 2167 N N . TRP A 1 263 ? -8.749 -21.001 54.164 1.00 10.92 290 TRP A N 1
ATOM 2168 C CA . TRP A 1 263 ? -7.580 -20.199 54.400 1.00 10.25 290 TRP A CA 1
ATOM 2169 C C . TRP A 1 263 ? -7.706 -19.257 55.593 1.00 10.23 290 TRP A C 1
ATOM 2170 O O . TRP A 1 263 ? -6.717 -18.938 56.244 1.00 11.01 290 TRP A O 1
ATOM 2181 N N . GLN A 1 264 ? -8.910 -18.689 55.797 1.00 12.94 291 GLN A N 1
ATOM 2182 C CA . GLN A 1 264 ? -8.986 -17.621 56.811 1.00 14.81 291 GLN A CA 1
ATOM 2183 C C A GLN A 1 264 ? -9.189 -18.050 58.246 0.54 15.43 291 GLN A C 1
ATOM 2184 C C B GLN A 1 264 ? -9.117 -18.455 58.071 0.47 16.77 291 GLN A C 1
ATOM 2185 O O A GLN A 1 264 ? -10.277 -17.914 58.782 0.54 21.41 291 GLN A O 1
ATOM 2186 O O B GLN A 1 264 ? -10.020 -19.273 58.233 0.47 21.89 291 GLN A O 1
ATOM 2192 N N A ARG A 1 265 ? -8.124 -18.554 58.866 0.54 17.14 292 ARG A N 1
ATOM 2193 N N B ARG A 1 265 ? -8.122 -18.360 58.942 0.47 15.94 292 ARG A N 1
ATOM 2194 C CA . ARG A 1 265 ? -8.107 -18.960 60.273 1.00 15.94 292 ARG A CA 1
ATOM 2195 C C . ARG A 1 265 ? -7.227 -18.092 61.187 1.00 18.91 292 ARG A C 1
ATOM 2196 O O . ARG A 1 265 ? -6.458 -17.299 60.576 1.00 20.30 292 ARG A O 1
#

Foldseek 3Di:
DDALVVLLVVLCVVQVWDKFKWKAFLAPRHTDDGDQQVPKDACFLVCLLLLVLLVLLCVQVVNFPQADFDADAPVLADPAAVPQVVCNPPGHGLVRLSLCCFQVVGQSSSQVSCVVQPHQVSSQVVLVVLPLPQAGADDGPPVSQAQDPPDSHNIDGNSSSQVSLSCSQPVCSGPPVRNVSSQVSQQNRPPCNVVVVVPDPPFKAKGWGKGDHLQAKIWMWMQIDGNNDSGITMIMIIHDGPDDPVSVVVSVVSSVVSCVVVVDD

Nearest PDB structures (foldseek):
  1n9b-assembly1_A  TM=1.004E+00  e=1.604E-53  Klebsiella pneumoniae
  3v5m-assembly1_A  TM=1.001E+00  e=1.209E-52  Klebsiella pneumoniae
  1tdl-assembly1_A  TM=1.002E+00  e=2.559E-52  Klebsiella pneumoniae
  4mbk-assembly1_A  TM=1.002E+00  e=5.113E-52  Klebsiella pneumoniae
  3oph-assembly1_A  TM=1.000E+00  e=6.080E-52  Klebsiella pneumoniae

Secondary structure (DSSP, 8-state):
---HHHHHHHHHHHHTSEEEEEEEETTT--EEEEESTTS-EE-GGGHHHHHHHHHHHHHHTTS--TT-EE---GGG--S--TTGGGGTTT-EEHHHHHHHHHHH--HHHHHHHHHHTTHHHHHHHHHHHTT--S-B----TTGGG---TT--TTEE-HHHHHHHHHHHHHSSSS-HHHHHHHHHHHHT-SSSHHHHHTTSPTT-EEEEEEEEETTTEEEEEEEEESTT---EEEEEEEES----HHHHHHHHHHHHHHHHHT---

Radius of gyration: 17.47 Å; Cα contacts (8 Å, |Δi|>4): 575; chains: 1; bounding box: 48×41×37 Å

B-factor: mean 13.01, std 8.68, range [4.77, 59.64]

Solvent-accessible surface area: 11196 Å² total; per-residue (Å²): 70,48,95,4,77,66,17,0,111,74,0,28,85,109,6,87,10,117,0,0,0,6,0,15,30,22,91,75,20,116,67,30,8,55,54,70,12,123,54,129,0,5,3,0,13,0,1,0,2,3,0,0,0,3,0,0,30,67,38,62,72,65,96,8,105,30,131,97,91,25,127,12,160,128,156,58,43,50,109,101,7,31,33,0,101,156,49,65,103,68,2,3,29,0,12,84,0,0,31,3,0,0,15,60,14,0,15,0,0,0,20,29,0,0,61,30,20,52,6,11,79,20,2,23,41,28,2,88,143,14,45,6,112,68,0,78,5,53,36,98,3,46,107,1,28,77,11,64,96,82,30,25,92,1,1,0,8,0,27,15,3,0,36,1,3,64,41,1,14,45,45,155,125,6,48,53,189,7,29,167,51,0,63,86,14,0,42,47,1,144,71,12,0,64,122,35,101,85,108,30,65,106,32,37,44,12,0,0,1,12,4,41,8,156,76,6,0,40,1,18,0,6,0,12,0,23,137,108,128,15,52,6,0,7,0,5,0,1,19,63,7,123,22,52,52,57,87,10,60,112,23,24,60,20,0,17,36,0,1,38,96,51,13,151,97